Protein AF-A0A8T6QJ95-F1 (afdb_monomer_lite)

Sequence (223 aa):
RLYCGEGESLLAELCAYWESYPSTQADNLLLQWSKRHCPDYFALLVMVIEARSMVDAQGQPLKYVPGESARTRLLWAEILHSGKLSPLGQSFIESLFFKRKAWAWWKSRVGSETEEDSPLLDLYRVAEQVVLEAFPKQEMLARLNTRLEGGDAHPLEAIITRLLLTKVKLEPEDEDVDEPTPENHEEKNDEGEKPQSITSIIKISLTVLVIGYALGKIAMLFS

Radius of gyration: 24.49 Å; chains: 1; bounding box: 82×44×60 Å

Foldseek 3Di:
DCVPPCVQVCLLVLLVCCVVPPDPVSLVSNLVSCLPPPLLLNLLSLQLNQQCVQADPVSHGDPDQGLPDPVSLVSLVVSLVVPPYDPLSNLLSVCSVVPDQLVCLVVRPNDDDDCPDDLSSLLSSLSSCSNNVHQRDVVSLVVLVVCLVVVVDDSSSNSSSVSSVVSNPPPDPPPPPPPPDDDDDDDDDDDDDDDDPVVVVVVVVVVVVVVVVVVVVVVVVVD

Structure (mmCIF, N/CA/C/O backbone):
data_AF-A0A8T6QJ95-F1
#
_entry.id   AF-A0A8T6QJ95-F1
#
loop_
_atom_site.group_PDB
_atom_site.id
_atom_site.type_symbol
_atom_site.label_atom_id
_atom_site.label_alt_id
_atom_site.label_comp_id
_atom_site.label_asym_id
_atom_site.label_entity_id
_atom_site.label_seq_id
_atom_site.pdbx_PDB_ins_code
_atom_site.Cartn_x
_atom_site.Cartn_y
_atom_site.Cartn_z
_atom_site.occupancy
_atom_site.B_iso_or_equiv
_atom_site.auth_seq_id
_atom_site.auth_comp_id
_atom_site.auth_asym_id
_atom_site.auth_atom_id
_atom_site.pdbx_PDB_model_num
ATOM 1 N N . ARG A 1 1 ? 22.232 -7.558 -7.721 1.00 61.19 1 ARG A N 1
ATOM 2 C CA . ARG A 1 1 ? 21.588 -6.949 -8.906 1.00 61.19 1 ARG A CA 1
ATOM 3 C C . ARG A 1 1 ? 20.652 -5.831 -8.471 1.00 61.19 1 ARG A C 1
ATOM 5 O O . ARG A 1 1 ? 21.094 -4.693 -8.508 1.00 61.19 1 ARG A O 1
ATOM 12 N N . LEU A 1 2 ? 19.497 -6.128 -7.856 1.00 59.09 2 LEU A N 1
ATOM 13 C CA . LEU A 1 2 ? 18.577 -5.100 -7.329 1.00 59.09 2 LEU A CA 1
ATOM 14 C C . LEU A 1 2 ? 19.250 -4.068 -6.386 1.00 59.09 2 LEU A C 1
ATOM 16 O O . LEU A 1 2 ? 19.061 -2.867 -6.531 1.00 59.09 2 LEU A O 1
ATOM 20 N N . TYR A 1 3 ? 20.115 -4.524 -5.473 1.00 56.25 3 TYR A N 1
ATOM 21 C CA . TYR A 1 3 ? 20.858 -3.660 -4.537 1.00 56.25 3 TYR A CA 1
ATOM 22 C C . TYR A 1 3 ? 22.079 -2.942 -5.136 1.00 56.25 3 TYR A C 1
ATOM 24 O O . TYR A 1 3 ? 22.698 -2.125 -4.458 1.00 56.25 3 TYR A O 1
ATOM 32 N N . CYS A 1 4 ? 22.455 -3.263 -6.375 1.00 58.84 4 CYS A N 1
ATOM 33 C CA . CYS A 1 4 ? 23.721 -2.851 -6.988 1.00 58.84 4 CYS A CA 1
ATOM 34 C C . CYS A 1 4 ? 23.562 -1.712 -8.011 1.00 58.84 4 CYS A C 1
ATOM 36 O O . CYS A 1 4 ? 24.520 -1.413 -8.712 1.00 58.84 4 CYS A O 1
ATOM 38 N N . GLY A 1 5 ? 22.379 -1.091 -8.112 1.00 57.75 5 GLY A N 1
ATOM 39 C CA . GLY A 1 5 ? 22.105 0.007 -9.054 1.00 57.75 5 GLY A CA 1
ATOM 40 C C . GLY A 1 5 ? 21.300 -0.388 -10.298 1.00 57.75 5 GLY A C 1
ATOM 41 O O . GLY A 1 5 ? 20.806 0.491 -10.986 1.00 57.75 5 GLY A O 1
ATOM 42 N N . GLU A 1 6 ? 21.064 -1.683 -10.533 1.00 64.12 6 GLU A N 1
ATOM 43 C CA . GLU A 1 6 ? 20.148 -2.202 -11.576 1.00 64.12 6 GLU A CA 1
ATOM 44 C C . GLU A 1 6 ? 18.686 -2.268 -11.082 1.00 64.12 6 GLU A C 1
ATOM 46 O O . GLU A 1 6 ? 17.859 -3.003 -11.611 1.00 64.12 6 GLU A O 1
ATOM 51 N N . GLY A 1 7 ? 18.372 -1.578 -9.982 1.00 65.25 7 GLY A N 1
ATOM 52 C CA . GLY A 1 7 ? 17.129 -1.774 -9.240 1.00 65.25 7 GLY A CA 1
ATOM 53 C C . GLY A 1 7 ? 15.871 -1.396 -10.017 1.00 65.25 7 GLY A C 1
ATOM 54 O O . GLY A 1 7 ? 14.853 -2.052 -9.833 1.00 65.25 7 GLY A O 1
ATOM 55 N N . GLU A 1 8 ? 15.928 -0.364 -10.859 1.00 71.06 8 GLU A N 1
ATOM 56 C CA . GLU A 1 8 ? 14.749 0.135 -11.581 1.00 71.06 8 GLU A CA 1
ATOM 57 C C . GLU A 1 8 ? 14.353 -0.764 -12.753 1.00 71.06 8 GLU A C 1
ATOM 59 O O . GLU A 1 8 ? 13.178 -1.092 -12.897 1.00 71.06 8 GLU A O 1
ATOM 64 N N . SER A 1 9 ? 15.321 -1.255 -13.534 1.00 76.88 9 SER A N 1
ATOM 65 C CA . SER A 1 9 ? 15.049 -2.158 -14.662 1.00 76.88 9 SER A CA 1
ATOM 66 C C . SER A 1 9 ? 14.505 -3.519 -14.222 1.00 76.88 9 SER A C 1
ATOM 68 O O . SER A 1 9 ? 13.796 -4.173 -14.979 1.00 76.88 9 SER A O 1
ATOM 70 N N . LEU A 1 10 ? 14.806 -3.937 -12.991 1.00 85.00 10 LEU A N 1
ATOM 71 C CA . LEU A 1 10 ? 14.392 -5.224 -12.429 1.00 85.00 10 LEU A CA 1
ATOM 72 C C . LEU A 1 10 ? 13.108 -5.139 -11.591 1.00 85.00 10 LEU A C 1
ATOM 74 O O . LEU A 1 10 ? 12.658 -6.156 -11.064 1.00 85.00 10 LEU A O 1
ATOM 78 N N . LEU A 1 11 ? 12.506 -3.954 -11.436 1.00 90.81 11 LEU A N 1
ATOM 79 C CA . LEU A 1 11 ? 11.313 -3.794 -10.603 1.00 90.81 11 LEU A CA 1
ATOM 80 C C . LEU A 1 11 ? 10.128 -4.610 -11.133 1.00 90.81 11 LEU A C 1
ATOM 82 O O . LEU A 1 11 ? 9.440 -5.262 -10.349 1.00 90.81 11 LEU A O 1
ATOM 86 N N . ALA A 1 12 ? 9.895 -4.587 -12.447 1.00 90.12 12 ALA A N 1
ATOM 87 C CA . ALA A 1 12 ? 8.813 -5.347 -13.068 1.00 90.12 12 ALA A CA 1
ATOM 88 C C . ALA A 1 12 ? 8.996 -6.860 -12.855 1.00 90.12 12 ALA A C 1
ATOM 90 O O . ALA A 1 12 ? 8.049 -7.549 -12.480 1.00 90.12 12 ALA A O 1
ATOM 91 N N . GLU A 1 13 ? 10.227 -7.360 -12.999 1.00 90.44 13 GLU A N 1
ATOM 92 C CA . GLU A 1 13 ? 10.572 -8.759 -12.721 1.00 90.44 13 GLU A CA 1
ATOM 93 C C . GLU A 1 13 ? 10.374 -9.113 -11.244 1.00 90.44 13 GLU A C 1
ATOM 95 O O . GLU A 1 13 ? 9.840 -10.174 -10.931 1.00 90.44 13 GLU A O 1
ATOM 100 N N . LEU A 1 14 ? 10.754 -8.218 -10.324 1.00 90.50 14 LEU A N 1
ATOM 101 C CA . LEU A 1 14 ? 10.526 -8.408 -8.893 1.00 90.50 14 LEU A CA 1
ATOM 102 C C . LEU A 1 14 ? 9.030 -8.458 -8.562 1.00 90.50 14 LEU A C 1
ATOM 104 O O . LEU A 1 14 ? 8.627 -9.298 -7.761 1.00 90.50 14 LEU A O 1
ATOM 108 N N . CYS A 1 15 ? 8.213 -7.595 -9.170 1.00 92.50 15 CYS A N 1
ATOM 109 C CA . CYS A 1 15 ? 6.760 -7.607 -8.987 1.00 92.50 15 CYS A CA 1
ATOM 110 C C . CYS A 1 15 ? 6.155 -8.915 -9.514 1.00 92.50 15 CYS A C 1
ATOM 112 O O . CYS A 1 15 ? 5.430 -9.584 -8.782 1.00 92.50 15 CYS A O 1
ATOM 114 N N . ALA A 1 16 ? 6.529 -9.337 -10.725 1.00 91.56 16 ALA A N 1
ATOM 115 C CA . ALA A 1 16 ? 6.068 -10.597 -11.309 1.00 91.56 16 ALA A CA 1
ATOM 116 C C . ALA A 1 16 ? 6.501 -11.820 -10.477 1.00 91.56 16 ALA A C 1
ATOM 118 O O . ALA A 1 16 ? 5.712 -12.741 -10.248 1.00 91.56 16 ALA A O 1
ATOM 119 N N . TYR A 1 17 ? 7.740 -11.819 -9.972 1.00 91.69 17 TYR A N 1
ATOM 120 C CA . TYR A 1 17 ? 8.238 -12.844 -9.056 1.00 91.69 17 TYR A CA 1
ATOM 121 C C . TYR A 1 17 ? 7.455 -12.849 -7.742 1.00 91.69 17 TYR A C 1
ATOM 123 O O . TYR A 1 17 ? 7.065 -13.911 -7.269 1.00 91.69 17 TYR A O 1
ATOM 131 N N . TRP A 1 18 ? 7.194 -11.676 -7.164 1.00 91.62 18 TRP A N 1
ATOM 132 C CA . TRP A 1 18 ? 6.430 -11.536 -5.926 1.00 91.62 18 TRP A CA 1
ATOM 133 C C . TRP A 1 18 ? 4.989 -12.039 -6.070 1.00 91.62 18 TRP A C 1
ATOM 135 O O . TRP A 1 18 ? 4.477 -12.645 -5.127 1.00 91.62 18 TRP A O 1
ATOM 145 N N . GLU A 1 19 ? 4.351 -11.819 -7.224 1.00 87.94 19 GLU A N 1
ATOM 146 C CA . GLU A 1 19 ? 3.008 -12.329 -7.537 1.00 87.94 19 GLU A CA 1
ATOM 147 C C . GLU A 1 19 ? 3.000 -13.850 -7.731 1.00 87.94 19 GLU A C 1
ATOM 149 O O . GLU A 1 19 ? 2.103 -14.527 -7.235 1.00 87.94 19 GLU A O 1
ATOM 154 N N . SER A 1 20 ? 4.017 -14.393 -8.404 1.00 90.38 20 SER A N 1
ATOM 155 C CA . SER A 1 20 ? 4.100 -15.827 -8.716 1.00 90.38 20 SER A CA 1
ATOM 156 C C . SER A 1 20 ? 4.575 -16.676 -7.530 1.00 90.38 20 SER A C 1
ATOM 158 O O . SER A 1 20 ? 4.172 -17.828 -7.381 1.00 90.38 20 SER A O 1
ATOM 160 N N . TYR A 1 21 ? 5.444 -16.114 -6.686 1.00 89.44 21 TYR A N 1
ATOM 161 C CA . TYR A 1 21 ? 6.138 -16.808 -5.599 1.00 89.44 21 TYR A CA 1
ATOM 162 C C . TYR A 1 21 ? 6.074 -15.988 -4.296 1.00 89.44 21 TYR A C 1
ATOM 164 O O . TYR A 1 21 ? 7.092 -15.449 -3.831 1.00 89.44 21 TYR A O 1
ATOM 172 N N . PRO A 1 22 ? 4.879 -15.875 -3.684 1.00 84.50 22 PRO A N 1
ATOM 173 C CA . PRO A 1 22 ? 4.686 -15.128 -2.447 1.00 84.50 22 PRO A CA 1
ATOM 174 C C . PRO A 1 22 ? 5.570 -15.688 -1.325 1.00 84.50 22 PRO A C 1
ATOM 176 O O . PRO A 1 22 ? 5.522 -16.872 -0.999 1.00 84.50 22 PRO A O 1
ATOM 179 N N . SER A 1 23 ? 6.398 -14.834 -0.723 1.00 89.56 23 SER A N 1
ATOM 180 C CA . SER A 1 23 ? 7.270 -15.209 0.393 1.00 89.56 23 SER A CA 1
ATOM 181 C C . SER A 1 23 ? 7.696 -13.986 1.200 1.00 89.56 23 SER A C 1
ATOM 183 O O . SER A 1 23 ? 7.835 -12.891 0.654 1.00 89.56 23 SER A O 1
ATOM 185 N N . THR A 1 24 ? 8.028 -14.192 2.479 1.00 89.75 24 THR A N 1
ATOM 186 C CA . THR A 1 24 ? 8.593 -13.143 3.346 1.00 89.75 24 THR A CA 1
ATOM 187 C C . THR A 1 24 ? 9.860 -12.522 2.750 1.00 89.75 24 THR A C 1
ATOM 189 O O . THR A 1 24 ? 10.138 -11.340 2.947 1.00 89.75 24 THR A O 1
ATOM 192 N N . GLN A 1 25 ? 10.645 -13.305 2.002 1.00 90.50 25 GLN A N 1
ATOM 193 C CA . GLN A 1 25 ? 11.821 -12.795 1.302 1.00 90.50 25 GLN A CA 1
ATOM 194 C C . GLN A 1 25 ? 11.423 -11.832 0.179 1.00 90.50 25 GLN A C 1
ATOM 196 O O . GLN A 1 25 ? 11.968 -10.731 0.119 1.00 90.50 25 GLN A O 1
ATOM 201 N N . ALA A 1 26 ? 10.469 -12.214 -0.676 1.00 91.62 26 ALA A N 1
ATOM 202 C CA . ALA A 1 26 ? 9.967 -11.348 -1.739 1.00 91.62 26 ALA A CA 1
ATOM 203 C C . ALA A 1 26 ? 9.343 -10.062 -1.168 1.00 91.62 26 ALA A C 1
ATOM 205 O O . ALA A 1 26 ? 9.612 -8.975 -1.677 1.00 91.62 26 ALA A O 1
ATOM 206 N N . ASP A 1 27 ? 8.583 -10.170 -0.073 1.00 92.94 27 ASP A N 1
ATOM 207 C CA . ASP A 1 27 ? 8.009 -9.024 0.644 1.00 92.94 27 ASP A CA 1
ATOM 208 C C . ASP A 1 27 ? 9.091 -8.041 1.095 1.00 92.94 27 ASP A C 1
ATOM 210 O O . ASP A 1 27 ? 9.005 -6.840 0.842 1.00 92.94 27 ASP A O 1
ATOM 214 N N . ASN A 1 28 ? 10.139 -8.551 1.745 1.00 92.31 28 ASN A N 1
ATOM 215 C CA . ASN A 1 28 ? 11.228 -7.721 2.249 1.00 92.31 28 ASN A CA 1
ATOM 216 C C . ASN A 1 28 ? 12.010 -7.049 1.117 1.00 92.31 28 ASN A C 1
ATOM 218 O O . ASN A 1 28 ? 12.392 -5.890 1.263 1.00 92.31 28 ASN A O 1
ATOM 222 N N . LEU A 1 29 ? 12.232 -7.741 -0.007 1.00 91.69 29 LEU A N 1
ATOM 223 C CA . LEU A 1 29 ? 12.876 -7.153 -1.185 1.00 91.69 29 LEU A CA 1
ATOM 224 C C . LEU A 1 29 ? 12.056 -5.978 -1.729 1.00 91.69 29 LEU A C 1
ATOM 226 O O . LEU A 1 29 ? 12.604 -4.898 -1.947 1.00 91.69 29 LEU A O 1
ATOM 230 N N . LEU A 1 30 ? 10.746 -6.173 -1.893 1.00 92.81 30 LEU A N 1
ATOM 231 C CA . LEU A 1 30 ? 9.838 -5.162 -2.429 1.00 92.81 30 LEU A CA 1
ATOM 232 C C . LEU A 1 30 ? 9.728 -3.944 -1.500 1.00 92.81 30 LEU A C 1
ATOM 234 O O . LEU A 1 30 ? 9.852 -2.803 -1.949 1.00 92.81 30 LEU A O 1
ATOM 238 N N . LEU A 1 31 ? 9.582 -4.180 -0.192 1.00 94.06 31 LEU A N 1
ATOM 239 C CA . LEU A 1 31 ? 9.534 -3.126 0.824 1.00 94.06 31 LEU A CA 1
ATOM 240 C C . LEU A 1 31 ? 10.848 -2.342 0.895 1.00 94.06 31 LEU A C 1
ATOM 242 O O . LEU A 1 31 ? 10.828 -1.112 0.916 1.00 94.06 31 LEU A O 1
ATOM 246 N N . GLN A 1 32 ? 11.998 -3.021 0.911 1.00 91.94 32 GLN A N 1
ATOM 247 C CA . GLN A 1 32 ? 13.298 -2.346 0.953 1.00 91.94 32 GLN A CA 1
ATOM 248 C C . GLN A 1 32 ? 13.559 -1.527 -0.310 1.00 91.94 32 GLN A C 1
ATOM 250 O O . GLN A 1 32 ? 14.084 -0.415 -0.217 1.00 91.94 32 GLN A O 1
ATOM 255 N N . TRP A 1 33 ? 13.175 -2.055 -1.474 1.00 92.44 33 TRP A N 1
ATOM 256 C CA . TRP A 1 33 ? 13.275 -1.335 -2.734 1.00 92.44 33 TRP A CA 1
ATOM 257 C C . TRP A 1 33 ? 12.388 -0.086 -2.726 1.00 92.44 33 TRP A C 1
ATOM 259 O O . TRP A 1 33 ? 12.889 1.023 -2.912 1.00 92.44 33 TRP A O 1
ATOM 269 N N . SER A 1 34 ? 11.098 -0.233 -2.404 1.00 93.44 34 SER A N 1
ATOM 270 C CA . SER A 1 34 ? 10.157 0.892 -2.359 1.00 93.44 34 SER A CA 1
ATOM 271 C C . SER A 1 34 ? 10.606 1.959 -1.364 1.00 93.44 34 SER A C 1
ATOM 273 O O . SER A 1 34 ? 10.685 3.128 -1.728 1.00 93.44 34 SER A O 1
ATOM 275 N N . LYS A 1 35 ? 11.029 1.575 -0.153 1.00 92.62 35 LYS A N 1
ATOM 276 C CA . LYS A 1 35 ? 11.540 2.512 0.862 1.00 92.62 35 LYS A CA 1
ATOM 277 C C . LYS A 1 35 ? 12.703 3.375 0.361 1.00 92.62 35 LYS A C 1
ATOM 279 O O . LYS A 1 35 ? 12.915 4.484 0.858 1.00 92.62 35 LYS A O 1
ATOM 284 N N . ARG A 1 36 ? 13.510 2.848 -0.564 1.00 89.69 36 ARG A N 1
ATOM 285 C CA . ARG A 1 36 ? 14.685 3.533 -1.109 1.00 89.69 36 ARG A CA 1
ATOM 286 C C . ARG A 1 36 ? 14.359 4.395 -2.324 1.00 89.69 36 ARG A C 1
ATOM 288 O O . ARG A 1 36 ? 14.915 5.485 -2.411 1.00 89.69 36 ARG A O 1
ATOM 295 N N . HIS A 1 37 ? 13.517 3.904 -3.228 1.00 89.38 37 HIS A N 1
ATOM 296 C CA . HIS A 1 37 ? 13.316 4.496 -4.553 1.00 89.38 37 HIS A CA 1
ATOM 297 C C . HIS A 1 37 ? 11.983 5.235 -4.692 1.00 89.38 37 HIS A C 1
ATOM 299 O O . HIS A 1 37 ? 11.941 6.318 -5.265 1.00 89.38 37 HIS A O 1
ATOM 305 N N . CYS A 1 38 ? 10.904 4.686 -4.133 1.00 90.69 38 CYS A N 1
ATOM 306 C CA . CYS A 1 38 ? 9.559 5.250 -4.237 1.00 90.69 38 CYS A CA 1
ATOM 307 C C . CYS A 1 38 ? 8.826 5.096 -2.890 1.00 90.69 38 CYS A C 1
ATOM 309 O O . CYS A 1 38 ? 7.989 4.194 -2.741 1.00 90.69 38 CYS A O 1
ATOM 311 N N . PRO A 1 39 ? 9.173 5.925 -1.884 1.00 92.81 39 PRO A N 1
ATOM 312 C CA . PRO A 1 39 ? 8.665 5.792 -0.518 1.00 92.81 39 PRO A CA 1
ATOM 313 C C . PRO A 1 39 ? 7.143 5.940 -0.438 1.00 92.81 39 PRO A C 1
ATOM 315 O O . PRO A 1 39 ? 6.526 5.336 0.434 1.00 92.81 39 PRO A O 1
ATOM 318 N N . ASP A 1 40 ? 6.525 6.652 -1.379 1.00 91.94 40 ASP A N 1
ATOM 319 C CA . ASP A 1 40 ? 5.074 6.816 -1.439 1.00 91.94 40 ASP A CA 1
ATOM 320 C C . ASP A 1 40 ? 4.303 5.539 -1.787 1.00 91.94 40 ASP A C 1
ATOM 322 O O . ASP A 1 40 ? 3.115 5.465 -1.508 1.00 91.94 40 ASP A O 1
ATOM 326 N N . TYR A 1 41 ? 4.939 4.498 -2.324 1.00 94.38 41 TYR A N 1
ATOM 327 C CA . TYR A 1 41 ? 4.279 3.192 -2.439 1.00 94.38 41 TYR A CA 1
ATOM 328 C C . TYR A 1 41 ? 4.453 2.341 -1.182 1.00 94.38 41 TYR A C 1
ATOM 330 O O . TYR A 1 41 ? 3.729 1.367 -1.002 1.00 94.38 41 TYR A O 1
ATOM 338 N N . PHE A 1 42 ? 5.384 2.687 -0.290 1.00 94.69 42 PHE A N 1
ATOM 339 C CA . PHE A 1 42 ? 5.771 1.819 0.820 1.00 94.69 42 PHE A CA 1
ATOM 340 C C . PHE A 1 42 ? 4.594 1.538 1.753 1.00 94.69 42 PHE A C 1
ATOM 342 O O . PHE A 1 42 ? 4.334 0.385 2.089 1.00 94.69 42 PHE A O 1
ATOM 349 N N . ALA A 1 43 ? 3.853 2.578 2.141 1.00 91.69 43 ALA A N 1
ATOM 350 C CA . ALA A 1 43 ? 2.712 2.438 3.042 1.00 91.69 43 ALA A CA 1
ATOM 351 C C . ALA A 1 43 ? 1.632 1.514 2.454 1.00 91.69 43 ALA A C 1
ATOM 353 O O . ALA A 1 43 ? 1.141 0.615 3.140 1.00 91.69 43 ALA A O 1
ATOM 354 N N . LEU A 1 44 ? 1.334 1.692 1.165 1.00 93.06 44 LEU A N 1
ATOM 355 C CA . LEU A 1 44 ? 0.382 0.878 0.414 1.00 93.06 44 LEU A CA 1
ATOM 356 C C . LEU A 1 44 ? 0.875 -0.568 0.254 1.00 93.06 44 LEU A C 1
ATOM 358 O O . LEU A 1 44 ? 0.102 -1.507 0.407 1.00 93.06 44 LEU A O 1
ATOM 362 N N . LEU A 1 45 ? 2.170 -0.783 0.022 1.00 94.06 45 LEU A N 1
ATOM 363 C CA . LEU A 1 45 ? 2.742 -2.127 -0.082 1.00 94.06 45 LEU A CA 1
ATOM 364 C C . LEU A 1 45 ? 2.672 -2.902 1.230 1.00 94.06 45 LEU A C 1
ATOM 366 O O . LEU A 1 45 ? 2.380 -4.094 1.210 1.00 94.06 45 LEU A O 1
ATOM 370 N N . VAL A 1 46 ? 2.911 -2.248 2.371 1.00 92.81 46 VAL A N 1
ATOM 371 C CA . VAL A 1 46 ? 2.762 -2.890 3.687 1.00 92.81 46 VAL A CA 1
ATOM 372 C C . VAL A 1 46 ? 1.336 -3.422 3.859 1.00 92.81 46 VAL A C 1
ATOM 374 O O . VAL A 1 46 ? 1.161 -4.577 4.248 1.00 92.81 46 VAL A O 1
ATOM 377 N N . MET A 1 47 ? 0.339 -2.608 3.502 1.00 88.88 47 MET A N 1
ATOM 378 C CA . MET A 1 47 ? -1.078 -2.977 3.523 1.00 88.88 47 MET A CA 1
ATOM 379 C C . MET A 1 47 ? -1.357 -4.191 2.624 1.00 88.88 47 MET A C 1
ATOM 381 O O . MET A 1 47 ? -1.967 -5.163 3.061 1.00 88.88 47 MET A O 1
ATOM 385 N N . VAL A 1 48 ? -0.870 -4.164 1.381 1.00 88.38 48 VAL A N 1
ATOM 386 C CA . VAL A 1 48 ? -1.069 -5.232 0.386 1.00 88.38 48 VAL A CA 1
ATOM 387 C C . VAL A 1 48 ? -0.416 -6.549 0.824 1.00 88.38 48 VAL A C 1
ATOM 389 O O . VAL A 1 48 ? -1.017 -7.616 0.701 1.00 88.38 48 VAL A O 1
ATOM 392 N N . ILE A 1 49 ? 0.794 -6.487 1.382 1.00 90.31 49 ILE A N 1
ATOM 393 C CA . ILE A 1 49 ? 1.523 -7.656 1.893 1.00 90.31 49 ILE A CA 1
ATOM 394 C C . ILE A 1 49 ? 0.790 -8.286 3.081 1.00 90.31 49 ILE A C 1
ATOM 396 O O . ILE A 1 49 ? 0.659 -9.511 3.156 1.00 90.31 49 ILE A O 1
ATOM 400 N N . GLU A 1 50 ? 0.300 -7.464 4.008 1.00 87.69 50 GLU A N 1
ATOM 401 C CA . GLU A 1 50 ? -0.504 -7.944 5.129 1.00 87.69 50 GLU A CA 1
ATOM 402 C C . GLU A 1 50 ? -1.805 -8.585 4.635 1.00 87.69 50 GLU A C 1
ATOM 404 O O . GLU A 1 50 ? -2.102 -9.713 5.019 1.00 87.69 50 GLU A O 1
ATOM 409 N N . ALA A 1 51 ? -2.530 -7.925 3.726 1.00 82.12 51 ALA A N 1
ATOM 410 C CA . ALA A 1 51 ? -3.778 -8.433 3.158 1.00 82.12 51 ALA A CA 1
ATOM 411 C C . ALA A 1 51 ? -3.617 -9.824 2.535 1.00 82.12 51 ALA A C 1
ATOM 413 O O . ALA A 1 51 ? -4.467 -10.693 2.719 1.00 82.12 51 ALA A O 1
ATOM 414 N N . ARG A 1 52 ? -2.517 -10.030 1.800 1.00 83.00 52 ARG A N 1
ATOM 415 C CA . ARG A 1 52 ? -2.200 -11.300 1.140 1.00 83.00 52 ARG A CA 1
ATOM 416 C C . ARG A 1 52 ? -1.854 -12.411 2.126 1.00 83.00 52 ARG A C 1
ATOM 418 O O . ARG A 1 52 ? -2.137 -13.571 1.860 1.00 83.00 52 ARG A O 1
ATOM 425 N N . SER A 1 53 ? -1.236 -12.065 3.252 1.00 80.00 53 SER A N 1
ATOM 426 C CA . SER A 1 53 ? -0.855 -13.042 4.281 1.00 80.00 53 SER A CA 1
ATOM 427 C C . SER A 1 53 ? -2.064 -13.580 5.057 1.00 80.00 53 SER A C 1
ATOM 429 O O . SER A 1 53 ? -1.946 -14.574 5.768 1.00 80.00 53 SER A O 1
ATOM 431 N N . MET A 1 54 ? -3.221 -12.927 4.930 1.00 78.31 54 MET A N 1
ATOM 432 C CA . MET A 1 54 ? -4.441 -13.233 5.668 1.00 78.31 54 MET A CA 1
ATOM 433 C C . MET A 1 54 ? -5.398 -14.042 4.792 1.00 78.31 54 MET A C 1
ATOM 435 O O . MET A 1 54 ? -6.379 -13.515 4.266 1.00 78.31 54 MET A O 1
ATOM 439 N N . VAL A 1 55 ? -5.091 -15.329 4.639 1.00 76.25 55 VAL A N 1
ATOM 440 C CA . VAL A 1 55 ? -5.928 -16.317 3.947 1.00 76.25 55 VAL A CA 1
ATOM 441 C C . VAL A 1 55 ? -6.462 -17.366 4.923 1.00 76.25 55 VAL A C 1
ATOM 443 O O . VAL A 1 55 ? -5.862 -17.605 5.973 1.00 76.25 55 VAL A O 1
ATOM 446 N N . ASP A 1 56 ? -7.602 -17.970 4.602 1.00 79.62 56 ASP A N 1
ATOM 447 C CA . ASP A 1 56 ? -8.150 -19.099 5.351 1.00 79.62 56 ASP A CA 1
ATOM 448 C C . ASP A 1 56 ? -7.384 -20.407 5.070 1.00 79.62 56 ASP A C 1
ATOM 450 O O . ASP A 1 56 ? -6.397 -20.449 4.328 1.00 79.62 56 ASP A O 1
ATOM 454 N N . ALA A 1 57 ? -7.839 -21.505 5.678 1.00 81.44 57 ALA A N 1
ATOM 455 C CA . ALA A 1 57 ? -7.231 -22.823 5.501 1.00 81.44 57 ALA A CA 1
ATOM 456 C C . ALA A 1 57 ? -7.334 -23.354 4.055 1.00 81.44 57 ALA A C 1
ATOM 458 O O . ALA A 1 57 ? -6.611 -24.279 3.689 1.00 81.44 57 ALA A O 1
ATOM 459 N N . GLN A 1 58 ? -8.220 -22.780 3.242 1.00 81.62 58 GLN A N 1
ATOM 460 C CA . GLN A 1 58 ? -8.449 -23.089 1.835 1.00 81.62 58 GLN A CA 1
ATOM 461 C C . GLN A 1 58 ? -7.697 -22.117 0.907 1.00 81.62 58 GLN A C 1
ATOM 463 O O . GLN A 1 58 ? -7.825 -22.207 -0.316 1.00 81.62 58 GLN A O 1
ATOM 468 N N . GLY A 1 59 ? -6.899 -21.201 1.468 1.00 76.12 59 GLY A N 1
ATOM 469 C CA . GLY A 1 59 ? -6.151 -20.193 0.725 1.00 76.12 59 GLY A CA 1
ATOM 470 C C . GLY A 1 59 ? -7.008 -19.032 0.215 1.00 76.12 59 GLY A C 1
ATOM 471 O O . GLY A 1 59 ? -6.513 -18.235 -0.581 1.00 76.12 59 GLY A O 1
ATOM 472 N N . GLN A 1 60 ? -8.267 -18.913 0.648 1.00 76.44 60 GLN A N 1
ATOM 473 C CA . GLN A 1 60 ? -9.132 -17.802 0.263 1.00 76.44 60 GLN A CA 1
ATOM 474 C C . GLN A 1 60 ? -8.825 -16.559 1.100 1.00 76.44 60 GLN A C 1
ATOM 476 O O . GLN A 1 60 ? -8.590 -16.675 2.305 1.00 76.44 60 GLN A O 1
ATOM 481 N N . PRO A 1 61 ? -8.831 -15.352 0.508 1.00 73.50 61 PRO A N 1
ATOM 482 C CA . PRO A 1 61 ? -8.603 -14.120 1.252 1.00 73.50 61 PRO A CA 1
ATOM 483 C C . PRO A 1 61 ? -9.625 -13.942 2.381 1.00 73.50 61 PRO A C 1
ATOM 485 O O . PRO A 1 61 ? -10.829 -13.918 2.142 1.00 73.50 61 PRO A O 1
ATOM 488 N N . LEU A 1 62 ? -9.150 -13.731 3.609 1.00 71.94 62 LEU A N 1
ATOM 489 C CA . LEU A 1 62 ? -10.020 -13.398 4.735 1.00 71.94 62 LEU A CA 1
ATOM 490 C C . LEU A 1 62 ? -10.633 -12.003 4.548 1.00 71.94 62 LEU A C 1
ATOM 492 O O . LEU A 1 62 ? -10.001 -11.100 3.975 1.00 71.94 62 LEU A O 1
ATOM 496 N N . LYS A 1 63 ? -11.827 -11.796 5.127 1.00 68.12 63 LYS A N 1
ATOM 497 C CA . LYS A 1 63 ? -12.448 -10.475 5.350 1.00 68.12 63 LYS A CA 1
ATOM 498 C C . LYS A 1 63 ? -11.711 -9.722 6.467 1.00 68.12 63 LYS A C 1
ATOM 500 O O . LYS A 1 63 ? -12.268 -9.383 7.503 1.00 68.12 63 LYS A O 1
ATOM 505 N N . TYR A 1 64 ? -10.407 -9.566 6.291 1.00 64.75 64 TYR A N 1
ATOM 506 C CA . TYR A 1 64 ? -9.537 -8.817 7.177 1.00 64.75 64 TYR A CA 1
ATOM 507 C C . TYR A 1 64 ? -9.129 -7.517 6.499 1.00 64.75 64 TYR A C 1
ATOM 509 O O . TYR A 1 64 ? -8.777 -7.494 5.31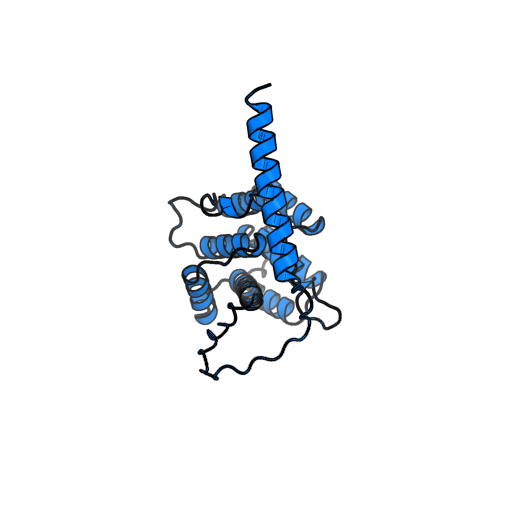4 1.00 64.75 64 TYR A O 1
ATOM 517 N N . VAL A 1 65 ? -9.151 -6.465 7.302 1.00 63.19 65 VAL A N 1
ATOM 518 C CA . VAL A 1 65 ? -8.802 -5.106 6.935 1.00 63.19 65 VAL A CA 1
ATOM 519 C C . VAL A 1 65 ? -7.342 -4.863 7.324 1.00 63.19 65 VAL A C 1
ATOM 521 O O . VAL A 1 65 ? -7.014 -4.872 8.514 1.00 63.19 65 VAL A O 1
ATOM 524 N N . PRO A 1 66 ? -6.430 -4.677 6.359 1.00 70.06 66 PRO A N 1
ATOM 525 C CA . PRO A 1 66 ? -5.021 -4.478 6.668 1.00 70.06 66 PRO A CA 1
ATOM 526 C C . PRO A 1 66 ? -4.798 -3.148 7.399 1.00 70.06 66 PRO A C 1
ATOM 528 O O . PRO A 1 66 ? -5.476 -2.164 7.129 1.00 70.06 66 PRO A O 1
ATOM 531 N N . GLY A 1 67 ? -3.834 -3.101 8.318 1.00 75.81 67 GLY A N 1
ATOM 532 C CA . GLY A 1 67 ? -3.537 -1.921 9.139 1.00 75.81 67 GLY A CA 1
ATOM 533 C C . GLY A 1 67 ? -3.637 -2.145 10.646 1.00 75.81 67 GLY A C 1
ATOM 534 O O . GLY A 1 67 ? -3.129 -1.337 11.433 1.00 75.81 67 GLY A O 1
ATOM 535 N N . GLU A 1 68 ? -4.254 -3.245 11.084 1.00 77.12 68 GLU A N 1
ATOM 536 C CA . GLU A 1 68 ? -4.409 -3.521 12.513 1.00 77.12 68 GLU A CA 1
ATOM 537 C C . GLU A 1 68 ? -3.235 -4.288 13.132 1.00 77.12 68 GLU A C 1
ATOM 539 O O . GLU A 1 68 ? -3.007 -4.156 14.341 1.00 77.12 68 GLU A O 1
ATOM 544 N N . SER A 1 69 ? -2.434 -5.019 12.345 1.00 82.88 69 SER A N 1
ATOM 545 C CA . SER A 1 69 ? -1.314 -5.777 12.907 1.00 82.88 69 SER A CA 1
ATOM 546 C C . SER A 1 69 ? -0.208 -4.872 13.454 1.00 82.88 69 SER A C 1
ATOM 548 O O . SER A 1 69 ? 0.132 -3.819 12.905 1.00 82.88 69 SER A O 1
ATOM 550 N N . ALA A 1 70 ? 0.431 -5.334 14.535 1.00 86.25 70 ALA A N 1
ATOM 551 C CA . ALA A 1 70 ? 1.582 -4.654 15.127 1.00 86.25 70 ALA A CA 1
ATOM 552 C C . ALA A 1 70 ? 2.729 -4.472 14.117 1.00 86.25 70 ALA A C 1
ATOM 554 O O . ALA A 1 70 ? 3.398 -3.441 14.129 1.00 86.25 70 ALA A O 1
ATOM 555 N N . ARG A 1 71 ? 2.922 -5.444 13.212 1.00 88.38 71 ARG A N 1
ATOM 556 C CA . ARG A 1 71 ? 3.921 -5.364 12.139 1.00 88.38 71 ARG A CA 1
ATOM 557 C C . ARG A 1 71 ? 3.624 -4.205 11.192 1.00 88.38 71 ARG A C 1
ATOM 559 O O . ARG A 1 71 ? 4.520 -3.407 10.932 1.00 88.38 71 ARG A O 1
ATOM 566 N N . THR A 1 72 ? 2.391 -4.094 10.707 1.00 89.19 72 THR A N 1
ATOM 567 C CA . THR A 1 72 ? 2.003 -3.013 9.795 1.00 89.19 72 THR A CA 1
ATOM 568 C C . THR A 1 72 ? 2.139 -1.651 10.455 1.00 89.19 72 THR A C 1
ATOM 570 O O . THR A 1 72 ? 2.783 -0.765 9.899 1.00 89.19 72 THR A O 1
ATOM 573 N N . ARG A 1 73 ? 1.646 -1.510 11.691 1.00 88.62 73 ARG A N 1
ATOM 574 C CA . ARG A 1 73 ? 1.789 -0.269 12.464 1.00 88.62 73 ARG A CA 1
ATOM 575 C C . ARG A 1 73 ? 3.249 0.123 12.681 1.00 88.62 73 ARG A C 1
ATOM 577 O O . ARG A 1 73 ? 3.586 1.294 12.548 1.00 88.62 73 ARG A O 1
ATOM 584 N N . LEU A 1 74 ? 4.126 -0.836 12.975 1.00 92.06 74 LEU A N 1
ATOM 585 C CA . LEU A 1 74 ? 5.553 -0.566 13.138 1.00 92.06 74 LEU A CA 1
ATOM 586 C C . LEU A 1 74 ? 6.193 -0.081 11.829 1.00 92.06 74 LEU A C 1
ATOM 588 O O . LEU A 1 74 ? 6.909 0.917 11.838 1.00 92.06 74 LEU A O 1
ATOM 592 N N . LEU A 1 75 ? 5.910 -0.751 10.707 1.00 93.50 75 LEU A N 1
ATOM 593 C CA . LEU A 1 75 ? 6.450 -0.380 9.394 1.00 93.50 75 LEU A CA 1
ATOM 594 C C . LEU A 1 75 ? 5.940 0.993 8.936 1.00 93.50 75 LEU A C 1
ATOM 596 O O . LEU A 1 75 ? 6.714 1.791 8.407 1.00 93.50 75 LEU A O 1
ATOM 600 N N . TRP A 1 76 ? 4.666 1.306 9.179 1.00 92.56 76 TRP A N 1
ATOM 601 C CA . TRP A 1 76 ? 4.108 2.632 8.912 1.00 92.56 76 TRP A CA 1
ATOM 602 C C . TRP A 1 76 ? 4.730 3.722 9.782 1.00 92.56 76 TRP A C 1
ATOM 604 O O . TRP A 1 76 ? 5.103 4.772 9.262 1.00 92.56 76 TRP A O 1
ATOM 614 N N . ALA A 1 77 ? 4.915 3.473 11.079 1.00 91.62 77 ALA A N 1
ATOM 615 C CA . ALA A 1 77 ? 5.607 4.414 11.954 1.00 91.62 77 ALA A CA 1
ATOM 616 C C . ALA A 1 77 ? 7.061 4.646 11.506 1.00 91.62 77 ALA A C 1
ATOM 618 O O . ALA A 1 77 ? 7.546 5.776 11.523 1.00 91.62 77 ALA A O 1
ATOM 619 N N . GLU A 1 78 ? 7.759 3.598 11.063 1.00 93.31 78 GLU A N 1
ATOM 620 C CA . GLU A 1 78 ? 9.133 3.698 10.568 1.00 93.31 78 GLU A CA 1
ATOM 621 C C . GLU A 1 78 ? 9.239 4.596 9.327 1.00 93.31 78 GLU A C 1
ATOM 623 O O . GLU A 1 78 ? 10.113 5.465 9.265 1.00 93.31 78 GLU A O 1
ATOM 628 N N . ILE A 1 79 ? 8.357 4.411 8.338 1.00 94.19 79 ILE A N 1
ATOM 629 C CA . ILE A 1 79 ? 8.385 5.242 7.131 1.00 94.19 79 ILE A CA 1
ATOM 630 C C . ILE A 1 79 ? 7.927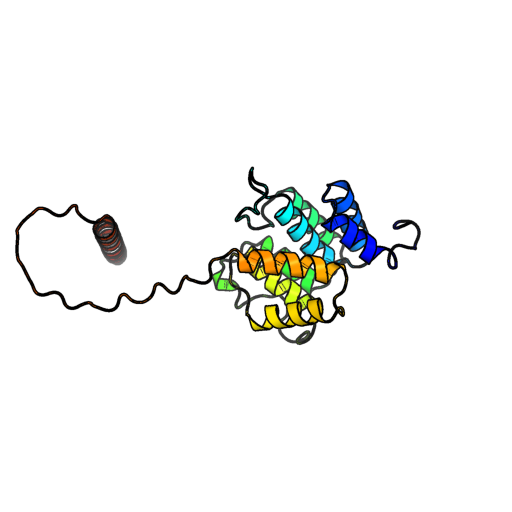 6.678 7.423 1.00 94.19 79 ILE A C 1
ATOM 632 O O . ILE A 1 79 ? 8.529 7.613 6.893 1.00 94.19 79 ILE A O 1
ATOM 636 N N . LEU A 1 80 ? 6.954 6.871 8.319 1.00 91.50 80 LEU A N 1
ATOM 637 C CA . LEU A 1 80 ? 6.493 8.192 8.749 1.00 91.50 80 LEU A CA 1
ATOM 638 C C . LEU A 1 80 ? 7.636 8.992 9.389 1.00 91.50 80 LEU A C 1
ATOM 640 O O . LEU A 1 80 ? 7.906 10.122 8.991 1.00 91.50 80 LEU A O 1
ATOM 644 N N . HIS A 1 81 ? 8.390 8.372 10.301 1.00 91.56 81 HIS A N 1
ATOM 645 C CA . HIS A 1 81 ? 9.544 9.005 10.946 1.00 91.56 81 HIS A CA 1
ATOM 646 C C . HIS A 1 81 ? 10.763 9.171 10.029 1.00 91.56 81 HIS A C 1
ATOM 648 O O . HIS A 1 81 ? 11.682 9.915 10.366 1.00 91.56 81 HIS A O 1
ATOM 654 N N . SER A 1 82 ? 10.801 8.506 8.869 1.00 92.38 82 SER A N 1
ATOM 655 C CA . SER A 1 82 ? 11.922 8.639 7.931 1.00 92.38 82 SER A CA 1
ATOM 656 C C . SER A 1 82 ? 11.989 10.007 7.241 1.00 92.38 82 SER A C 1
ATOM 658 O O . SER A 1 82 ? 13.026 10.338 6.667 1.00 92.38 82 SER A O 1
ATOM 660 N N . GLY A 1 83 ? 10.889 10.773 7.250 1.00 90.12 83 GLY A N 1
ATOM 661 C CA . GLY A 1 83 ? 10.775 12.066 6.569 1.00 90.12 83 GLY A CA 1
ATOM 662 C C . GLY A 1 83 ? 10.751 11.982 5.037 1.00 90.12 83 GLY A C 1
ATOM 663 O O . GLY A 1 83 ? 10.875 13.005 4.374 1.00 90.12 83 GLY A O 1
ATOM 664 N N . LYS A 1 84 ? 10.624 10.776 4.465 1.00 91.75 84 LYS A N 1
ATOM 665 C CA . LYS A 1 84 ? 10.676 10.540 3.010 1.00 91.75 84 LYS A CA 1
ATOM 666 C C . LYS A 1 84 ? 9.315 10.482 2.322 1.00 91.75 84 LYS A C 1
ATOM 668 O O . LYS A 1 84 ? 9.277 10.461 1.098 1.00 91.75 84 LYS A O 1
ATOM 673 N N . LEU A 1 85 ? 8.227 10.383 3.084 1.00 89.50 85 LEU A N 1
ATOM 674 C CA . LEU A 1 85 ? 6.877 10.331 2.525 1.00 89.50 85 LEU A CA 1
ATOM 675 C C . LEU A 1 85 ? 6.423 11.706 2.059 1.00 89.50 85 LEU A C 1
ATOM 677 O O . LEU A 1 85 ? 6.651 12.702 2.751 1.00 89.50 85 LEU A O 1
ATOM 681 N N . SER A 1 86 ? 5.699 11.729 0.945 1.00 89.44 86 SER A N 1
ATOM 682 C CA . SER A 1 86 ? 4.905 12.883 0.536 1.00 89.44 86 SER A CA 1
ATOM 683 C C . SER A 1 86 ? 3.862 13.254 1.604 1.00 89.44 86 SER A C 1
ATOM 685 O O . SER A 1 86 ? 3.464 12.405 2.413 1.00 89.44 86 SER A O 1
ATOM 687 N N . PRO A 1 87 ? 3.349 14.499 1.593 1.00 88.00 87 PRO A N 1
ATOM 688 C CA . PRO A 1 87 ? 2.224 14.893 2.444 1.00 88.00 87 PRO A CA 1
ATOM 689 C C . PRO A 1 87 ? 1.006 13.969 2.299 1.00 88.00 87 PRO A C 1
ATOM 691 O O . PRO A 1 87 ? 0.302 13.707 3.273 1.00 88.00 87 PRO A O 1
ATOM 694 N N . LEU A 1 88 ? 0.791 13.432 1.095 1.00 86.19 88 LEU A N 1
ATOM 695 C CA . LEU A 1 88 ? -0.279 12.492 0.789 1.00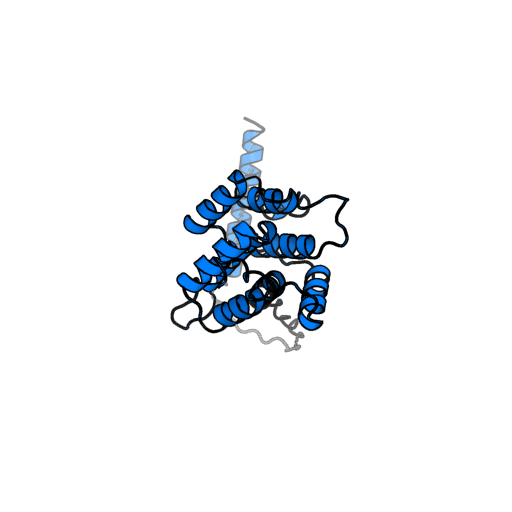 86.19 88 LEU A CA 1
ATOM 696 C C . LEU A 1 88 ? -0.120 11.176 1.565 1.00 86.19 88 LEU A C 1
ATOM 698 O O . LEU A 1 88 ? -1.031 10.763 2.284 1.00 86.19 88 LEU A O 1
ATOM 702 N N . GLY A 1 89 ? 1.061 10.559 1.484 1.00 88.50 89 GLY A N 1
ATOM 703 C CA . GLY A 1 89 ? 1.363 9.329 2.215 1.00 88.50 89 GLY A CA 1
ATOM 704 C C . GLY A 1 89 ? 1.388 9.516 3.732 1.00 88.50 89 GLY A C 1
ATOM 705 O O . GLY A 1 89 ? 0.945 8.635 4.470 1.00 88.50 89 GLY A O 1
ATOM 706 N N . GLN A 1 90 ? 1.834 10.683 4.210 1.00 89.12 90 GLN A N 1
ATOM 707 C CA . GLN A 1 90 ? 1.742 11.047 5.627 1.00 89.12 90 GLN A CA 1
ATOM 708 C C . GLN A 1 90 ? 0.279 11.107 6.083 1.00 89.12 90 GLN A C 1
ATOM 710 O O . GLN A 1 90 ? -0.090 10.435 7.045 1.00 89.12 90 GLN A O 1
ATOM 715 N N . SER A 1 91 ? -0.571 11.833 5.346 1.00 85.06 91 SER A N 1
ATOM 716 C CA . SER A 1 91 ? -2.000 11.950 5.658 1.00 85.06 91 SER A CA 1
ATOM 717 C C . SER A 1 91 ? -2.701 10.592 5.656 1.00 85.06 91 SER A C 1
ATOM 719 O O . SER A 1 91 ? -3.551 10.349 6.513 1.00 85.06 91 SER A O 1
ATOM 721 N N . PHE A 1 92 ? -2.360 9.708 4.714 1.00 86.81 92 PHE A N 1
ATOM 722 C CA . PHE A 1 92 ? -2.893 8.350 4.686 1.00 86.81 92 PHE A CA 1
ATOM 723 C C . PHE A 1 92 ? -2.551 7.599 5.975 1.00 86.81 92 PHE A C 1
ATOM 725 O O . PHE A 1 92 ? -3.452 7.145 6.671 1.00 86.81 92 PHE A O 1
ATOM 732 N N . ILE A 1 93 ? -1.276 7.528 6.361 1.00 87.94 93 ILE A N 1
ATOM 733 C CA . ILE A 1 93 ? -0.865 6.809 7.576 1.00 87.94 93 ILE A CA 1
ATOM 734 C C . ILE A 1 93 ? -1.508 7.415 8.836 1.00 87.94 93 ILE A C 1
ATOM 736 O O . ILE A 1 93 ? -1.994 6.686 9.704 1.00 87.94 93 ILE A O 1
ATOM 740 N N . GLU A 1 94 ? -1.550 8.744 8.937 1.00 84.94 94 GLU A N 1
ATOM 741 C CA . GLU A 1 94 ? -2.192 9.436 10.057 1.00 84.94 94 GLU A CA 1
ATOM 742 C C . GLU A 1 94 ? -3.688 9.113 10.156 1.00 84.94 94 GLU A C 1
ATOM 744 O O . GLU A 1 94 ? -4.195 8.886 11.258 1.00 84.94 94 GLU A O 1
ATOM 749 N N . SER A 1 95 ? -4.397 9.039 9.024 1.00 78.94 95 SER A N 1
ATOM 750 C CA . SER A 1 95 ? -5.823 8.684 8.996 1.00 78.94 95 SER A CA 1
ATOM 751 C C . SER A 1 95 ? -6.102 7.317 9.635 1.00 78.94 95 SER A C 1
ATOM 753 O O . SER A 1 95 ? -7.116 7.148 10.317 1.00 78.94 95 SER A O 1
ATOM 755 N N . LEU A 1 96 ? -5.166 6.375 9.474 1.00 79.50 96 LEU A N 1
ATOM 756 C CA . LEU A 1 96 ? -5.294 4.993 9.926 1.00 79.50 96 LEU A CA 1
ATOM 757 C C . LEU A 1 96 ? -4.891 4.812 11.392 1.00 79.50 96 LEU A C 1
ATOM 759 O O . LEU A 1 96 ? -5.501 4.016 12.108 1.00 79.50 96 LEU A O 1
ATOM 763 N N . PHE A 1 97 ? -3.901 5.567 11.876 1.00 77.38 97 PHE A N 1
ATOM 764 C CA . PHE A 1 97 ? -3.533 5.542 13.295 1.00 77.38 97 PHE A CA 1
ATOM 765 C C . PHE A 1 97 ? -4.602 6.171 14.186 1.00 77.38 97 PHE A C 1
ATOM 767 O O . PHE A 1 97 ? -4.933 5.635 15.247 1.00 77.38 97 PHE A O 1
ATOM 774 N N . PHE A 1 98 ? -5.163 7.300 13.764 1.00 67.88 98 PHE A N 1
ATOM 775 C CA . PHE A 1 98 ? -6.145 8.034 14.549 1.00 67.88 98 PHE A CA 1
ATOM 776 C C . PHE A 1 98 ? -7.555 7.626 14.134 1.00 67.88 98 PHE A C 1
ATOM 778 O O . PHE A 1 98 ? -8.246 8.457 13.551 1.00 67.88 98 PHE A O 1
ATOM 785 N N . LYS A 1 99 ? -7.952 6.365 14.424 1.00 56.69 99 LYS A N 1
ATOM 786 C CA . LYS A 1 99 ? -9.262 5.738 14.104 1.00 56.69 99 LYS A CA 1
ATOM 787 C C . LYS A 1 99 ? -10.360 6.783 13.883 1.00 56.69 99 LYS A C 1
ATOM 789 O O . LYS A 1 99 ? -11.073 7.173 14.814 1.00 56.69 99 LYS A O 1
ATOM 794 N N . ARG A 1 100 ? -10.501 7.255 12.644 1.00 53.25 100 ARG A N 1
ATOM 795 C CA . ARG A 1 100 ? -11.608 8.129 12.281 1.00 53.25 100 ARG A CA 1
ATOM 796 C C . ARG A 1 100 ? -12.827 7.231 12.166 1.00 53.25 100 ARG A C 1
ATOM 798 O O . ARG A 1 100 ? -12.787 6.212 11.487 1.00 53.25 100 ARG A O 1
ATOM 805 N N . LYS A 1 101 ? -13.920 7.591 12.847 1.00 47.59 101 LYS A N 1
ATOM 806 C CA . LYS A 1 101 ? -15.224 6.974 12.567 1.00 47.59 101 LYS A CA 1
ATOM 807 C C . LYS A 1 101 ? -15.451 7.067 11.059 1.00 47.59 101 LYS A C 1
ATOM 809 O O . LYS A 1 101 ? -15.256 8.157 10.522 1.00 47.59 101 LYS A O 1
ATOM 814 N N . ALA A 1 102 ? -15.880 5.978 10.418 1.00 48.00 102 ALA A N 1
ATOM 815 C CA . ALA A 1 102 ? -16.139 5.912 8.977 1.00 48.00 102 ALA A CA 1
ATOM 816 C C . ALA A 1 102 ? -16.846 7.181 8.469 1.00 48.00 102 ALA A C 1
ATOM 818 O O . ALA A 1 102 ? -16.393 7.809 7.528 1.00 48.00 102 ALA A O 1
ATOM 819 N N . TRP A 1 103 ? -17.833 7.701 9.205 1.00 42.03 103 TRP A N 1
ATOM 820 C CA . TRP A 1 103 ? -18.546 8.948 8.892 1.00 42.03 103 TRP A CA 1
ATOM 821 C C . TRP A 1 103 ? -17.706 10.249 8.848 1.00 42.03 103 TRP A C 1
ATOM 823 O O . TRP A 1 103 ? -18.273 11.321 8.687 1.00 42.03 103 TRP A O 1
ATOM 833 N N . ALA A 1 104 ? -16.379 10.211 8.997 1.00 48.28 104 ALA A N 1
ATOM 834 C CA . ALA A 1 104 ? -15.459 11.334 8.784 1.00 48.28 104 ALA A CA 1
ATOM 835 C C . ALA A 1 104 ? -14.653 11.232 7.468 1.00 48.28 104 ALA A C 1
ATOM 837 O O . ALA A 1 104 ? -13.812 12.098 7.219 1.00 48.28 104 ALA A O 1
ATOM 838 N N . TRP A 1 105 ? -14.920 10.231 6.615 1.00 49.88 105 TRP A N 1
ATOM 839 C CA . TRP A 1 105 ? -14.249 10.040 5.317 1.00 49.88 105 TRP A CA 1
ATOM 840 C C . TRP A 1 105 ? -14.515 11.193 4.327 1.00 49.88 105 TRP A C 1
ATOM 842 O O . TRP A 1 105 ? -13.631 11.579 3.572 1.00 49.88 105 TRP A O 1
ATOM 852 N N . TRP A 1 106 ? -15.691 11.834 4.382 1.00 47.12 106 TRP A N 1
ATOM 853 C CA . TRP A 1 106 ? -16.014 13.055 3.615 1.00 47.12 106 TRP A CA 1
ATOM 854 C C . TRP A 1 106 ? -15.164 14.277 4.014 1.00 47.12 106 TRP A C 1
ATOM 856 O O . TRP A 1 106 ? -15.138 15.272 3.298 1.00 47.12 106 TRP A O 1
ATOM 866 N N . LYS A 1 107 ? -14.446 14.193 5.143 1.00 47.62 107 LYS A N 1
ATOM 867 C CA . LYS A 1 107 ? -13.389 15.123 5.567 1.00 47.62 107 LYS A CA 1
ATOM 868 C C . LYS A 1 107 ? -12.003 14.474 5.452 1.00 47.62 107 LYS A C 1
ATOM 870 O O . LYS A 1 107 ? -11.133 14.728 6.299 1.00 47.62 107 LYS A O 1
ATOM 875 N N . SER A 1 108 ? -11.805 13.578 4.480 1.00 48.84 108 SER A N 1
ATOM 876 C CA . SER A 1 108 ? -10.483 13.018 4.196 1.00 48.84 108 SER A CA 1
ATOM 877 C C . SER A 1 108 ? -9.503 14.174 3.999 1.00 48.84 108 SER A C 1
ATOM 879 O O . SER A 1 108 ? -9.775 15.128 3.271 1.00 48.84 108 SER A O 1
ATOM 881 N N . ARG A 1 109 ? -8.397 14.134 4.749 1.00 50.44 109 ARG A N 1
ATOM 882 C CA . ARG A 1 109 ? -7.294 15.096 4.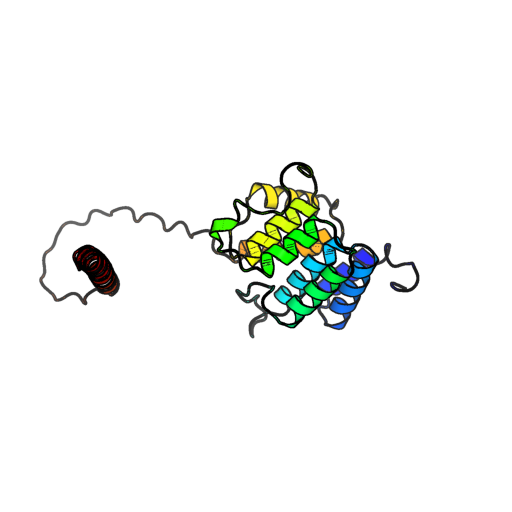599 1.00 50.44 109 ARG A CA 1
ATOM 883 C C . ARG A 1 109 ? -6.317 14.662 3.506 1.00 50.44 109 ARG A C 1
ATOM 885 O O . ARG A 1 109 ? -5.348 15.374 3.263 1.00 50.44 109 ARG A O 1
ATOM 892 N N . VAL A 1 110 ? -6.599 13.540 2.836 1.00 52.06 110 VAL A N 1
ATOM 893 C CA . VAL A 1 110 ? -5.904 13.069 1.637 1.00 52.06 110 VAL A CA 1
ATOM 894 C C . VAL A 1 110 ? -6.269 14.021 0.484 1.00 52.06 110 VAL A C 1
ATOM 896 O O . VAL A 1 110 ? -7.176 13.773 -0.315 1.00 52.06 110 VAL A O 1
ATOM 899 N N . GLY A 1 111 ? -5.596 15.176 0.498 1.00 50.44 111 GLY A N 1
ATOM 900 C CA . GLY A 1 111 ? -5.625 16.246 -0.495 1.00 50.44 111 GLY A CA 1
ATOM 901 C C . GLY A 1 111 ? -6.970 16.957 -0.655 1.00 50.44 111 GLY A C 1
ATOM 902 O O . GLY A 1 111 ? -7.840 16.487 -1.387 1.00 50.44 111 GLY A O 1
ATOM 903 N N . SER A 1 112 ? -7.105 18.143 -0.054 1.00 49.28 112 SER A N 1
ATOM 904 C CA . SER A 1 112 ? -7.956 19.207 -0.597 1.00 49.28 112 SER A CA 1
ATOM 905 C C . SER A 1 112 ? -7.124 20.060 -1.569 1.00 49.28 112 SER A C 1
ATOM 907 O O . SER A 1 112 ? -6.152 20.682 -1.151 1.00 49.28 112 SER A O 1
ATOM 909 N N . GLU A 1 113 ? -7.545 20.081 -2.836 1.00 46.66 113 GLU A N 1
ATOM 910 C CA . GLU A 1 113 ? -7.381 21.179 -3.813 1.00 46.66 113 GLU A CA 1
ATOM 911 C C . GLU A 1 113 ? -6.077 21.374 -4.621 1.00 46.66 113 GLU A C 1
ATOM 913 O O . GLU A 1 113 ? -5.996 22.360 -5.345 1.00 46.66 113 GLU A O 1
ATOM 918 N N . THR A 1 114 ? -5.095 20.460 -4.646 1.00 46.66 114 THR A N 1
ATOM 919 C CA . THR A 1 114 ? -3.921 20.653 -5.550 1.00 46.66 114 THR A CA 1
ATOM 920 C C . THR A 1 114 ? -3.441 19.442 -6.358 1.00 46.66 114 THR A C 1
ATOM 922 O O . THR A 1 114 ? -2.475 19.571 -7.102 1.00 46.66 114 THR A O 1
ATOM 925 N N . GLU A 1 115 ? -4.095 18.282 -6.272 1.00 52.06 115 GLU A N 1
ATOM 926 C CA . GLU A 1 115 ? -3.677 17.058 -6.987 1.00 52.06 115 GLU A CA 1
ATOM 927 C C . GLU A 1 115 ? -4.856 16.369 -7.692 1.00 52.06 115 GLU A C 1
ATOM 929 O O . GLU A 1 115 ? -5.020 15.159 -7.582 1.00 52.06 115 GLU A O 1
ATOM 934 N N . GLU A 1 116 ? -5.713 17.114 -8.397 1.00 54.72 116 GLU A N 1
ATOM 935 C CA . GLU A 1 116 ? -6.914 16.539 -9.036 1.00 54.72 116 GLU A CA 1
ATOM 936 C C . GLU A 1 116 ? -6.627 15.404 -10.048 1.00 54.72 116 GLU A C 1
ATOM 938 O O . GLU A 1 116 ? -7.528 14.611 -10.295 1.00 54.72 116 GLU A O 1
ATOM 943 N N . ASP A 1 117 ? -5.379 15.224 -10.508 1.00 58.44 117 ASP A N 1
ATOM 944 C CA . ASP A 1 117 ? -5.009 14.234 -11.538 1.00 58.44 117 ASP A CA 1
ATOM 945 C C . ASP A 1 117 ? -3.866 13.262 -11.156 1.00 58.44 117 ASP A C 1
ATOM 947 O O . ASP A 1 117 ? -3.261 12.627 -12.025 1.00 58.44 117 ASP A O 1
ATOM 951 N N . SER A 1 118 ? -3.520 13.114 -9.869 1.00 72.50 118 SER A N 1
ATOM 952 C CA . SER A 1 118 ? -2.461 12.165 -9.480 1.00 72.50 118 SER A CA 1
ATOM 953 C C . SER A 1 118 ? -3.000 10.730 -9.338 1.00 72.50 118 SER A C 1
ATOM 955 O O . SER A 1 118 ? -3.867 10.491 -8.495 1.00 72.50 118 SER A O 1
ATOM 957 N N . PRO A 1 119 ? -2.448 9.721 -10.043 1.00 75.12 119 PRO A N 1
ATOM 958 C CA . PRO A 1 119 ? -2.850 8.321 -9.850 1.00 75.12 119 PRO A CA 1
ATOM 959 C C . PRO A 1 119 ? -2.539 7.812 -8.436 1.00 75.12 119 PRO A C 1
ATOM 961 O O . PRO A 1 119 ? -3.204 6.916 -7.917 1.00 75.12 119 PRO A O 1
ATOM 964 N N . LEU A 1 120 ? -1.555 8.427 -7.777 1.00 87.06 120 LEU A N 1
ATOM 965 C CA . LEU A 1 120 ? -1.214 8.151 -6.391 1.00 87.06 120 LEU A CA 1
ATOM 966 C C . LEU A 1 120 ? -2.324 8.622 -5.434 1.00 87.06 120 LEU A C 1
ATOM 968 O O . LEU A 1 120 ? -2.584 7.957 -4.434 1.00 87.06 120 LEU A O 1
ATOM 972 N N . LEU A 1 121 ? -3.019 9.721 -5.754 1.00 86.88 121 LEU A N 1
ATOM 973 C CA . LEU A 1 121 ? -4.165 10.202 -4.977 1.00 86.88 121 LEU A CA 1
ATOM 974 C C . LEU A 1 121 ? -5.323 9.205 -5.023 1.00 86.88 121 LEU A C 1
ATOM 976 O O . LEU A 1 121 ? -5.865 8.855 -3.972 1.00 86.88 121 LEU A O 1
ATOM 980 N N . ASP A 1 122 ? -5.672 8.721 -6.217 1.00 87.56 122 ASP A N 1
ATOM 981 C CA . ASP A 1 122 ? -6.704 7.695 -6.379 1.00 87.56 122 ASP A CA 1
ATOM 982 C C . ASP A 1 122 ? -6.324 6.410 -5.628 1.00 87.56 122 ASP A C 1
ATOM 984 O O . ASP A 1 122 ? -7.138 5.879 -4.871 1.00 87.56 122 ASP A O 1
ATOM 988 N N . LEU A 1 123 ? -5.068 5.960 -5.749 1.00 90.12 123 LEU A N 1
ATOM 989 C CA . LEU A 1 123 ? -4.539 4.816 -4.998 1.00 90.12 123 LEU A CA 1
ATOM 990 C C . LEU A 1 123 ? -4.717 4.980 -3.483 1.00 90.12 123 LEU A C 1
ATOM 992 O O . LEU A 1 123 ? -5.231 4.076 -2.824 1.00 90.12 123 LEU A O 1
ATOM 996 N N . TYR A 1 124 ? -4.307 6.120 -2.922 1.00 89.56 124 TYR A N 1
ATOM 997 C CA . TYR A 1 124 ? -4.403 6.369 -1.484 1.00 89.56 124 TYR A CA 1
ATOM 998 C C . TYR A 1 124 ? -5.843 6.472 -0.993 1.00 89.56 124 TYR A C 1
ATOM 1000 O O . TYR A 1 124 ? -6.152 5.946 0.073 1.00 89.56 124 TYR A O 1
ATOM 1008 N N . ARG A 1 125 ? -6.734 7.110 -1.758 1.00 85.69 125 ARG A N 1
ATOM 1009 C CA . ARG A 1 125 ? -8.153 7.227 -1.395 1.00 85.69 125 ARG A CA 1
ATOM 1010 C C . ARG A 1 125 ? -8.853 5.878 -1.415 1.00 85.69 125 ARG A C 1
ATOM 1012 O O . ARG A 1 125 ? -9.554 5.549 -0.464 1.00 85.69 125 ARG A O 1
ATOM 1019 N N . VAL A 1 126 ? -8.631 5.082 -2.461 1.00 86.19 126 VAL A N 1
ATOM 1020 C CA . VAL A 1 126 ? -9.196 3.730 -2.549 1.00 86.19 126 VAL A CA 1
ATOM 1021 C C . VAL A 1 126 ? -8.642 2.855 -1.425 1.00 86.19 126 VAL A C 1
ATOM 1023 O O . VAL A 1 126 ? -9.412 2.165 -0.763 1.00 86.19 126 VAL A O 1
ATOM 1026 N N . ALA A 1 127 ? -7.337 2.918 -1.150 1.00 87.31 127 ALA A N 1
ATOM 1027 C CA . ALA A 1 127 ? -6.731 2.193 -0.036 1.00 87.31 127 ALA A CA 1
ATOM 1028 C C . ALA A 1 127 ? -7.300 2.619 1.325 1.00 87.31 127 ALA A C 1
ATOM 1030 O O . ALA A 1 127 ? -7.632 1.759 2.134 1.00 87.31 127 ALA A O 1
ATOM 1031 N N . GLU A 1 128 ? -7.457 3.924 1.573 1.00 84.44 128 GLU A N 1
ATOM 1032 C CA . GLU A 1 128 ? -8.063 4.452 2.804 1.00 84.44 128 GLU A CA 1
ATOM 1033 C C . GLU A 1 128 ? -9.486 3.906 2.967 1.00 84.44 128 GLU A C 1
ATOM 1035 O O . GLU A 1 128 ? -9.842 3.423 4.036 1.00 84.44 128 GLU A O 1
ATOM 1040 N N . GLN A 1 129 ? -10.283 3.912 1.898 1.00 80.56 129 GLN A N 1
ATOM 1041 C CA . GLN A 1 129 ? -11.659 3.418 1.914 1.00 80.56 129 GLN A CA 1
ATOM 1042 C C . GLN A 1 129 ? -11.736 1.910 2.166 1.00 80.56 129 GLN A C 1
ATOM 1044 O O . GLN A 1 129 ? -12.488 1.490 3.040 1.00 80.56 129 GLN A O 1
ATOM 1049 N N . VAL A 1 130 ? -10.895 1.111 1.502 1.00 79.25 130 VAL A N 1
ATOM 1050 C CA . VAL A 1 130 ? -10.799 -0.337 1.753 1.00 79.25 130 VAL A CA 1
ATOM 1051 C C . VAL A 1 130 ? -10.393 -0.621 3.202 1.00 79.25 130 VAL A C 1
ATOM 1053 O O . VAL A 1 130 ? -10.959 -1.509 3.836 1.00 79.25 130 VAL A O 1
ATOM 1056 N N . VAL A 1 131 ? -9.448 0.145 3.759 1.00 78.44 131 VAL A N 1
ATOM 1057 C CA . VAL A 1 131 ? -9.030 -0.004 5.163 1.00 78.44 131 VAL A CA 1
ATOM 1058 C C . VAL A 1 131 ? -10.101 0.486 6.151 1.00 78.44 131 VAL A C 1
ATOM 1060 O O . VAL A 1 131 ? -10.130 0.080 7.306 1.00 78.44 131 VAL A O 1
ATOM 1063 N N . LEU A 1 132 ? -11.006 1.365 5.735 1.00 75.50 132 LEU A N 1
ATOM 1064 C CA . LEU A 1 132 ? -12.089 1.861 6.585 1.00 75.50 132 LEU A CA 1
ATOM 1065 C C . LEU A 1 132 ? -13.412 1.110 6.382 1.00 75.50 132 LEU A C 1
ATOM 1067 O O . LEU A 1 132 ? -14.431 1.576 6.895 1.00 75.50 132 LEU A O 1
ATOM 1071 N N . GLU A 1 133 ? -13.399 -0.022 5.666 1.00 74.00 133 GLU A N 1
ATOM 1072 C CA . GLU A 1 133 ? -14.602 -0.793 5.299 1.00 74.00 133 GLU A CA 1
ATOM 1073 C C . GLU A 1 133 ? -15.666 0.092 4.621 1.00 74.00 133 GLU A C 1
ATOM 1075 O O . GLU A 1 133 ? -16.861 0.020 4.904 1.00 74.00 133 GLU A O 1
ATOM 1080 N N . ALA A 1 134 ? -15.213 1.008 3.764 1.00 72.81 134 ALA A N 1
ATOM 1081 C CA . ALA A 1 134 ? -16.056 1.907 2.995 1.00 72.81 134 ALA A CA 1
ATOM 1082 C C . ALA A 1 134 ? -15.947 1.595 1.500 1.00 72.81 134 ALA A C 1
ATOM 1084 O O . ALA A 1 134 ? -14.860 1.338 0.983 1.00 72.81 134 ALA A O 1
ATOM 1085 N N . PHE A 1 135 ? -17.067 1.716 0.786 1.00 69.88 135 PHE A N 1
ATOM 1086 C CA . PHE A 1 135 ? -17.105 1.522 -0.660 1.00 69.88 135 PHE A CA 1
ATOM 1087 C C . PHE A 1 135 ? -16.371 2.650 -1.397 1.00 69.88 135 PHE A C 1
ATOM 1089 O O . PHE A 1 135 ? -16.740 3.826 -1.250 1.00 69.88 135 PHE A O 1
ATOM 1096 N N . PRO A 1 136 ? -15.352 2.329 -2.216 1.00 76.00 136 PRO A N 1
ATOM 1097 C CA . PRO A 1 136 ? -14.685 3.341 -3.008 1.00 76.00 136 PRO A CA 1
ATOM 1098 C C . PRO A 1 136 ? -15.583 3.901 -4.106 1.00 76.00 136 PRO A C 1
ATOM 1100 O O . PRO A 1 136 ? -16.464 3.218 -4.627 1.00 76.00 136 PRO A O 1
ATOM 1103 N N . LYS A 1 137 ? -15.355 5.160 -4.501 1.00 79.06 137 LYS A N 1
ATOM 1104 C CA . LYS A 1 137 ? -16.108 5.737 -5.626 1.00 79.06 137 LYS A CA 1
ATOM 1105 C C . LYS A 1 137 ? -15.753 4.987 -6.910 1.00 79.06 137 LYS A C 1
ATOM 1107 O O . LYS A 1 137 ? -14.576 4.906 -7.262 1.00 79.06 137 LYS A O 1
ATOM 1112 N N . GLN A 1 138 ? -16.774 4.536 -7.638 1.00 78.75 138 GLN A N 1
ATOM 1113 C CA . GLN A 1 138 ? -16.614 3.768 -8.879 1.00 78.75 138 GLN A CA 1
ATOM 1114 C C . GLN A 1 138 ? -15.756 4.485 -9.928 1.00 78.75 138 GLN A C 1
ATOM 1116 O O . GLN A 1 138 ? -14.959 3.860 -10.615 1.00 78.75 138 GLN A O 1
ATOM 1121 N N . GLU A 1 139 ? -15.838 5.813 -9.997 1.00 82.50 139 GLU A N 1
ATOM 1122 C CA . GLU A 1 139 ? -15.021 6.621 -10.905 1.00 82.50 139 GLU A CA 1
ATOM 1123 C C . GLU A 1 139 ? -13.509 6.503 -10.623 1.00 82.50 139 GLU A C 1
ATOM 1125 O O . GLU A 1 139 ? -12.715 6.372 -11.553 1.00 82.50 139 GLU A O 1
ATOM 1130 N N . MET A 1 140 ? -13.103 6.484 -9.344 1.00 83.00 140 MET A N 1
ATOM 1131 C CA . MET A 1 140 ? -11.691 6.323 -8.956 1.00 83.00 140 MET A CA 1
ATOM 1132 C C . MET A 1 140 ? -11.193 4.919 -9.312 1.00 83.00 140 MET A C 1
ATOM 1134 O O . MET A 1 140 ? -10.102 4.758 -9.855 1.00 83.00 140 MET A O 1
ATOM 1138 N N . LEU A 1 141 ? -12.021 3.898 -9.063 1.00 84.00 141 LEU A N 1
ATOM 1139 C CA . LEU A 1 141 ? -11.718 2.518 -9.444 1.00 84.00 141 LEU A CA 1
ATOM 1140 C C . LEU A 1 141 ? -11.577 2.370 -10.963 1.00 84.00 141 LEU A C 1
ATOM 1142 O O . LEU A 1 141 ? -10.638 1.724 -11.425 1.00 84.00 141 LEU A O 1
ATOM 1146 N N . ALA A 1 142 ? -12.458 3.006 -11.738 1.00 86.12 142 ALA A N 1
ATOM 1147 C CA . ALA A 1 142 ? -12.413 2.984 -13.195 1.00 86.12 142 ALA A CA 1
ATOM 1148 C C . ALA A 1 142 ? -11.131 3.629 -13.744 1.00 86.12 142 ALA A C 1
ATOM 1150 O O . ALA A 1 142 ? -10.513 3.071 -14.655 1.00 86.12 142 ALA A O 1
ATOM 1151 N N . ARG A 1 143 ? -10.677 4.755 -13.171 1.00 87.88 143 ARG A N 1
ATOM 1152 C CA . ARG A 1 143 ? -9.399 5.384 -13.554 1.00 87.88 143 ARG A CA 1
ATOM 1153 C C . ARG A 1 143 ? -8.202 4.483 -13.266 1.00 87.88 143 ARG A C 1
ATOM 1155 O O . ARG A 1 143 ? -7.362 4.296 -14.147 1.00 87.88 143 ARG A O 1
ATOM 1162 N N . LEU A 1 144 ? -8.146 3.878 -12.078 1.00 89.00 144 LEU A N 1
ATOM 1163 C CA . LEU A 1 144 ? -7.081 2.933 -11.727 1.00 89.00 144 LEU A CA 1
ATOM 1164 C C . LEU A 1 144 ? -7.093 1.696 -12.636 1.00 89.00 144 LEU A C 1
ATOM 1166 O O . LEU A 1 144 ? -6.036 1.260 -13.090 1.00 89.00 144 LEU A O 1
ATOM 1170 N N . ASN A 1 145 ? -8.274 1.154 -12.946 1.00 90.19 145 ASN A N 1
ATOM 1171 C CA . ASN A 1 145 ? -8.404 -0.005 -13.828 1.00 90.19 145 ASN A CA 1
ATOM 1172 C C . ASN A 1 145 ? -7.989 0.321 -15.270 1.00 90.19 145 ASN A C 1
ATOM 1174 O O . ASN A 1 145 ? -7.255 -0.445 -15.883 1.00 90.19 145 ASN A O 1
ATOM 1178 N N . THR A 1 146 ? -8.368 1.493 -15.784 1.00 90.69 146 THR A N 1
ATOM 1179 C CA . THR A 1 146 ? -7.978 1.937 -17.134 1.00 90.69 146 THR A CA 1
ATOM 1180 C C . THR A 1 146 ? -6.457 2.034 -17.273 1.00 90.69 146 THR A C 1
ATOM 1182 O O . THR A 1 146 ? -5.891 1.583 -18.265 1.00 90.69 146 THR A O 1
ATOM 1185 N N . ARG A 1 147 ? -5.767 2.573 -16.259 1.00 88.94 147 ARG A N 1
ATOM 1186 C CA . ARG A 1 147 ? -4.295 2.653 -16.238 1.00 88.94 147 ARG A CA 1
ATOM 1187 C C . ARG A 1 147 ? -3.634 1.281 -16.139 1.00 88.94 147 ARG A C 1
ATOM 1189 O O . ARG A 1 147 ? -2.598 1.049 -16.761 1.00 88.94 147 ARG A O 1
ATOM 1196 N N . LEU A 1 148 ? -4.233 0.380 -15.359 1.00 91.62 148 LEU A N 1
ATOM 1197 C CA . LEU A 1 148 ? -3.783 -1.003 -15.234 1.00 91.62 148 LEU A CA 1
ATOM 1198 C C . LEU A 1 148 ? -3.888 -1.749 -16.574 1.00 91.62 148 LEU A C 1
ATOM 1200 O O . LEU A 1 148 ? -2.937 -2.421 -16.965 1.00 91.62 148 LEU A O 1
ATOM 1204 N N . GLU A 1 149 ? -5.015 -1.617 -17.274 1.00 91.94 149 GLU A N 1
ATOM 1205 C CA . GLU A 1 149 ? -5.270 -2.251 -18.575 1.00 91.94 149 GLU A CA 1
ATOM 1206 C C . GLU A 1 149 ? -4.443 -1.629 -19.707 1.00 91.94 149 GLU A C 1
ATOM 1208 O O . GLU A 1 149 ? -3.970 -2.346 -20.587 1.00 91.94 149 GLU A O 1
ATOM 1213 N N . GLY A 1 150 ? -4.223 -0.312 -19.665 1.00 89.31 150 GLY A N 1
ATOM 1214 C CA . GLY A 1 150 ? -3.401 0.409 -20.639 1.00 89.31 150 GLY A CA 1
ATOM 1215 C C . GLY A 1 150 ? -1.903 0.098 -20.553 1.00 89.31 150 GLY A C 1
ATOM 1216 O O . GLY A 1 150 ? -1.173 0.370 -21.500 1.00 89.31 150 GLY A O 1
ATOM 1217 N N . GLY A 1 151 ? -1.433 -0.489 -19.446 1.00 85.94 151 GLY A N 1
ATOM 1218 C CA . GLY A 1 151 ? -0.011 -0.780 -19.223 1.00 85.94 151 GLY A CA 1
ATOM 1219 C C . GLY A 1 151 ? 0.831 0.439 -18.824 1.00 85.94 151 GLY A C 1
ATOM 1220 O O . GLY A 1 151 ? 2.046 0.316 -18.681 1.00 85.94 151 GLY A O 1
ATOM 1221 N N . ASP A 1 152 ? 0.192 1.588 -18.595 1.00 83.81 152 ASP A N 1
ATOM 1222 C CA . ASP A 1 152 ? 0.837 2.847 -18.194 1.00 83.81 152 ASP A CA 1
ATOM 1223 C C . ASP A 1 152 ? 1.078 2.940 -16.675 1.00 83.81 152 ASP A C 1
ATOM 1225 O O . ASP A 1 152 ? 1.719 3.873 -16.181 1.00 83.81 152 ASP A O 1
ATOM 1229 N N . ALA A 1 153 ? 0.534 1.990 -15.909 1.00 88.19 153 ALA A N 1
ATOM 1230 C CA . ALA A 1 153 ? 0.699 1.924 -14.465 1.00 88.19 153 ALA A CA 1
ATOM 1231 C C . ALA A 1 153 ? 2.143 1.576 -14.072 1.00 88.19 153 ALA A C 1
ATOM 1233 O O . ALA A 1 153 ? 2.764 0.656 -14.611 1.00 88.19 153 ALA A O 1
ATOM 1234 N N . HIS A 1 154 ? 2.657 2.255 -13.046 1.00 91.38 154 HIS A N 1
ATOM 1235 C CA . HIS A 1 154 ? 3.925 1.869 -12.431 1.00 91.38 154 HIS A CA 1
ATOM 1236 C C . HIS A 1 154 ? 3.835 0.416 -11.903 1.00 91.38 154 HIS A C 1
ATOM 1238 O O . HIS A 1 154 ? 2.783 0.039 -11.385 1.00 91.38 154 HIS A O 1
ATOM 1244 N N . PRO A 1 155 ? 4.898 -0.418 -11.934 1.00 92.81 155 PRO A N 1
ATOM 1245 C CA . PRO A 1 155 ? 4.793 -1.819 -11.500 1.00 92.81 155 PRO A CA 1
ATOM 1246 C C . PRO A 1 155 ? 4.240 -1.999 -10.077 1.00 92.81 155 PRO A C 1
ATOM 1248 O O . PRO A 1 155 ? 3.444 -2.903 -9.830 1.00 92.81 155 PRO A O 1
ATOM 1251 N N . LEU A 1 156 ? 4.605 -1.100 -9.152 1.00 93.75 156 LEU A N 1
ATOM 1252 C CA . LEU A 1 156 ? 4.042 -1.086 -7.794 1.00 93.75 156 LEU A CA 1
ATOM 1253 C C . LEU A 1 156 ? 2.567 -0.660 -7.772 1.00 93.75 156 LEU A C 1
ATOM 1255 O O . LEU A 1 156 ? 1.781 -1.258 -7.046 1.00 93.75 156 LEU A O 1
ATOM 1259 N N . GLU A 1 157 ? 2.180 0.336 -8.573 1.00 93.69 157 GLU A N 1
ATOM 1260 C CA . GLU A 1 157 ? 0.774 0.731 -8.732 1.00 93.69 157 GLU A CA 1
ATOM 1261 C C . GLU A 1 157 ? -0.047 -0.460 -9.236 1.00 93.69 157 GLU A C 1
ATOM 1263 O O . GLU A 1 157 ? -1.086 -0.763 -8.662 1.00 93.69 157 GLU A O 1
ATOM 1268 N N . ALA A 1 158 ? 0.450 -1.194 -10.234 1.00 92.81 158 ALA A N 1
ATOM 12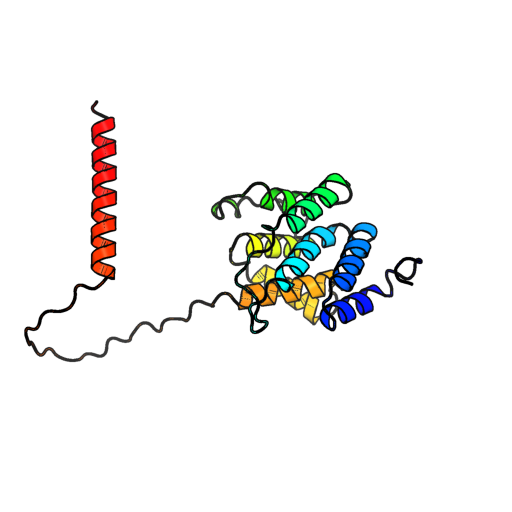69 C CA . ALA A 1 158 ? -0.267 -2.315 -10.826 1.00 92.81 158 ALA A CA 1
ATOM 1270 C C . ALA A 1 158 ? -0.599 -3.419 -9.806 1.00 92.81 158 ALA A C 1
ATOM 1272 O O . ALA A 1 158 ? -1.751 -3.851 -9.721 1.00 92.81 158 ALA A O 1
ATOM 1273 N N . ILE A 1 159 ? 0.379 -3.848 -8.999 1.00 92.12 159 ILE A N 1
ATOM 1274 C CA . ILE A 1 159 ? 0.146 -4.873 -7.968 1.00 92.12 159 ILE A CA 1
ATOM 1275 C C . ILE A 1 159 ? -0.775 -4.370 -6.845 1.00 92.12 159 ILE A C 1
ATOM 1277 O O . ILE A 1 159 ? -1.608 -5.131 -6.352 1.00 92.12 159 ILE A O 1
ATOM 1281 N N . ILE A 1 160 ? -0.671 -3.090 -6.461 1.00 92.25 160 ILE A N 1
ATOM 1282 C CA . ILE A 1 160 ? -1.530 -2.494 -5.429 1.00 92.25 160 ILE A CA 1
ATOM 1283 C C . ILE A 1 160 ? -2.972 -2.415 -5.944 1.00 92.25 160 ILE A C 1
ATOM 1285 O O . ILE A 1 160 ? -3.885 -2.896 -5.274 1.00 92.25 160 ILE A O 1
ATOM 1289 N N . THR A 1 161 ? -3.176 -1.886 -7.152 1.00 91.56 161 THR A N 1
ATOM 1290 C CA . THR A 1 161 ? -4.489 -1.768 -7.799 1.00 91.56 161 THR A CA 1
ATOM 1291 C C . THR A 1 161 ? -5.164 -3.127 -7.956 1.00 91.56 161 THR A C 1
ATOM 1293 O O . THR A 1 161 ? -6.327 -3.268 -7.585 1.00 91.56 161 THR A O 1
ATOM 1296 N N . ARG A 1 162 ? -4.451 -4.162 -8.429 1.00 88.75 162 ARG A N 1
ATOM 1297 C CA . ARG A 1 162 ? -5.010 -5.523 -8.541 1.00 88.75 162 ARG A CA 1
ATOM 1298 C C . ARG A 1 162 ? -5.527 -6.053 -7.205 1.00 88.75 162 ARG A C 1
ATOM 1300 O O . ARG A 1 162 ? -6.615 -6.634 -7.146 1.00 88.75 162 ARG A O 1
ATOM 1307 N N . LEU A 1 163 ? -4.774 -5.839 -6.126 1.00 84.81 163 LEU A N 1
ATOM 1308 C CA . LEU A 1 163 ? -5.188 -6.311 -4.809 1.00 84.81 163 LEU A CA 1
ATOM 1309 C C . LEU A 1 163 ? -6.369 -5.501 -4.254 1.00 84.81 163 LEU A C 1
ATOM 1311 O O . LEU A 1 163 ? -7.303 -6.095 -3.714 1.00 84.81 163 LEU A O 1
ATOM 1315 N N . LEU A 1 164 ? -6.370 -4.178 -4.438 1.00 83.69 164 LEU A N 1
ATOM 1316 C CA . LEU A 1 164 ? -7.498 -3.317 -4.065 1.00 83.69 164 LEU A CA 1
ATOM 1317 C C . LEU A 1 164 ? -8.783 -3.737 -4.790 1.00 83.69 164 LEU A C 1
ATOM 1319 O O . LEU A 1 164 ? -9.805 -3.947 -4.143 1.00 83.69 164 LEU A O 1
ATOM 1323 N N . LEU A 1 165 ? -8.722 -3.952 -6.108 1.00 82.25 165 LEU A N 1
ATOM 1324 C CA . LEU A 1 165 ? -9.868 -4.399 -6.906 1.00 82.25 165 LEU A CA 1
ATOM 1325 C C . LEU A 1 165 ? -10.378 -5.777 -6.474 1.00 82.25 165 LEU A C 1
ATOM 1327 O O . LEU A 1 165 ? -11.584 -6.003 -6.451 1.00 82.25 165 LEU A O 1
ATOM 1331 N N . THR A 1 166 ? -9.481 -6.692 -6.100 1.00 79.19 166 THR A N 1
ATOM 1332 C CA . THR A 1 166 ? -9.883 -8.004 -5.569 1.00 79.19 166 THR A CA 1
ATOM 1333 C C . THR A 1 166 ? -10.653 -7.849 -4.260 1.00 79.19 166 THR A C 1
ATOM 1335 O O . THR A 1 166 ? -11.656 -8.521 -4.063 1.00 79.19 166 THR A O 1
ATOM 1338 N N . LYS A 1 167 ? -10.224 -6.942 -3.374 1.00 71.12 167 LYS A N 1
ATOM 1339 C CA . LYS A 1 167 ? -10.905 -6.694 -2.096 1.00 71.12 167 LYS A CA 1
ATOM 1340 C C . LYS A 1 167 ? -12.267 -6.027 -2.270 1.00 71.12 167 LYS A C 1
ATOM 1342 O O . LYS A 1 167 ? -13.201 -6.448 -1.604 1.00 71.12 167 LYS A O 1
ATOM 1347 N N . VAL A 1 168 ? -12.395 -5.074 -3.193 1.00 71.88 168 VAL A N 1
ATOM 1348 C CA . VAL A 1 168 ? -13.687 -4.436 -3.503 1.00 71.88 168 VAL A CA 1
ATOM 1349 C C . VAL A 1 168 ? -14.690 -5.449 -4.067 1.00 71.88 168 VAL A C 1
ATOM 1351 O O . VAL A 1 168 ? -15.840 -5.443 -3.660 1.00 71.88 168 VAL A O 1
ATOM 1354 N N . LYS A 1 169 ? -14.255 -6.363 -4.946 1.00 65.12 169 LYS A N 1
ATOM 1355 C CA . LYS A 1 169 ? -15.119 -7.406 -5.539 1.00 65.12 169 LYS A CA 1
ATOM 1356 C C . LYS A 1 169 ? -15.584 -8.491 -4.557 1.00 65.12 169 LYS A C 1
ATOM 1358 O O . LYS A 1 169 ? -16.476 -9.258 -4.894 1.00 65.12 169 LYS A O 1
ATOM 1363 N N . LEU A 1 170 ? -14.930 -8.625 -3.401 1.00 55.75 170 LEU A N 1
ATOM 1364 C CA . LEU A 1 170 ? -15.274 -9.623 -2.379 1.00 55.75 170 LEU A CA 1
ATOM 1365 C C . LEU A 1 170 ? -16.367 -9.141 -1.419 1.00 55.75 170 LEU A C 1
ATOM 1367 O O . LEU A 1 170 ? -16.916 -9.956 -0.677 1.00 55.75 170 LEU A O 1
ATOM 1371 N N . GLU A 1 171 ? -16.671 -7.844 -1.399 1.00 53.09 171 GLU A N 1
ATOM 1372 C CA . GLU A 1 171 ? -17.898 -7.377 -0.769 1.00 53.09 171 GLU A CA 1
ATOM 1373 C C . GLU A 1 171 ? -19.034 -7.635 -1.756 1.00 53.09 171 GLU A C 1
ATOM 1375 O O . GLU A 1 171 ? -18.884 -7.277 -2.926 1.00 53.09 171 GLU A O 1
ATOM 1380 N N . PRO A 1 172 ? -20.119 -8.315 -1.344 1.00 43.47 172 PRO A N 1
ATOM 1381 C CA . PRO A 1 172 ? -21.238 -8.529 -2.241 1.00 43.47 172 PRO A CA 1
ATOM 1382 C C . PRO A 1 172 ? -21.682 -7.157 -2.755 1.00 43.47 172 PRO A C 1
ATOM 1384 O O . PRO A 1 172 ? -21.983 -6.268 -1.956 1.00 43.47 172 PRO A O 1
ATOM 1387 N N . GLU A 1 173 ? -21.713 -6.987 -4.084 1.00 46.06 173 GLU A N 1
ATOM 1388 C CA . GLU A 1 173 ? -22.785 -6.183 -4.669 1.00 46.06 173 GLU A CA 1
ATOM 1389 C C . GLU A 1 173 ? -24.037 -6.706 -3.987 1.00 46.06 173 GLU A C 1
ATOM 1391 O O . GLU A 1 173 ? -24.206 -7.929 -3.952 1.00 46.06 173 GLU A O 1
ATOM 1396 N N . ASP A 1 174 ? -24.794 -5.827 -3.321 1.00 41.66 174 ASP A N 1
ATOM 1397 C CA . ASP A 1 174 ? -26.091 -6.191 -2.768 1.00 41.66 174 ASP A CA 1
ATOM 1398 C C . ASP A 1 174 ? -26.743 -7.084 -3.822 1.00 41.66 174 ASP A C 1
ATOM 1400 O O . ASP A 1 174 ? -26.982 -6.620 -4.938 1.00 41.66 174 ASP A O 1
ATOM 1404 N N . GLU A 1 175 ? -26.879 -8.389 -3.538 1.00 35.34 175 GLU A N 1
ATOM 1405 C CA . GLU A 1 175 ? -27.698 -9.237 -4.388 1.00 35.34 175 GLU A CA 1
ATOM 1406 C C . GLU A 1 175 ? -29.006 -8.472 -4.409 1.00 35.34 175 GLU A C 1
ATOM 1408 O O . GLU A 1 175 ? -29.599 -8.271 -3.343 1.00 35.34 175 GLU A O 1
ATOM 1413 N N . ASP A 1 176 ? -29.360 -7.933 -5.577 1.00 39.50 176 ASP A N 1
ATOM 1414 C CA . ASP A 1 176 ? -30.667 -7.370 -5.828 1.00 39.50 176 ASP A CA 1
ATOM 1415 C C . ASP A 1 176 ? -31.623 -8.488 -5.430 1.00 39.50 176 ASP A C 1
ATOM 1417 O O . ASP A 1 176 ? -31.844 -9.452 -6.165 1.00 39.50 176 ASP A O 1
ATOM 1421 N N . VAL A 1 177 ? -32.086 -8.428 -4.181 1.00 41.34 177 VAL A N 1
ATOM 1422 C CA . VAL A 1 177 ? -33.140 -9.277 -3.675 1.00 41.34 177 VAL A CA 1
ATOM 1423 C C . VAL A 1 177 ? -34.316 -8.809 -4.494 1.00 41.34 177 VAL A C 1
ATOM 1425 O O . VAL A 1 177 ? -34.923 -7.792 -4.156 1.00 41.34 177 VAL A O 1
ATOM 1428 N N . ASP A 1 178 ? -34.541 -9.503 -5.612 1.00 37.84 178 ASP A N 1
ATOM 1429 C CA . ASP A 1 178 ? -35.695 -9.328 -6.473 1.00 37.84 178 ASP A CA 1
ATOM 1430 C C . ASP A 1 178 ? -36.890 -9.123 -5.550 1.00 37.84 178 ASP A C 1
ATOM 1432 O O . ASP A 1 178 ? -37.232 -9.982 -4.726 1.00 37.84 178 ASP A O 1
ATOM 1436 N N . GLU A 1 179 ? -37.450 -7.919 -5.623 1.00 36.28 179 GLU A N 1
ATOM 1437 C CA . GLU A 1 179 ? -38.622 -7.531 -4.866 1.00 36.28 179 GLU A CA 1
ATOM 1438 C C . GLU A 1 179 ? -39.677 -8.611 -5.145 1.00 36.28 179 GLU A C 1
ATOM 1440 O O . GLU A 1 179 ? -40.031 -8.820 -6.312 1.00 36.28 179 GLU A O 1
ATOM 1445 N N . PRO A 1 180 ? -40.126 -9.388 -4.138 1.00 35.47 180 PRO A N 1
ATOM 1446 C CA . PRO A 1 180 ? -40.962 -10.536 -4.420 1.00 35.47 180 PRO A CA 1
ATOM 1447 C C . PRO A 1 180 ? -42.257 -10.005 -5.017 1.00 35.47 180 PRO A C 1
ATOM 1449 O O . PRO A 1 180 ? -43.026 -9.297 -4.362 1.00 35.47 180 PRO A O 1
ATOM 1452 N N . THR A 1 181 ? -42.467 -10.326 -6.292 1.00 33.62 181 THR A N 1
ATOM 1453 C CA . THR A 1 181 ? -43.697 -9.998 -7.003 1.00 33.62 181 THR A CA 1
ATOM 1454 C C . THR A 1 181 ? -44.845 -10.604 -6.195 1.00 33.62 181 THR A C 1
ATOM 1456 O O . THR A 1 181 ? -44.791 -11.799 -5.893 1.00 33.62 181 THR A O 1
ATOM 1459 N N . PRO A 1 182 ? -45.861 -9.827 -5.786 1.00 35.53 182 PRO A N 1
ATOM 1460 C CA . PRO A 1 182 ? -46.944 -10.371 -4.989 1.00 35.53 182 PRO A CA 1
ATOM 1461 C C . PRO A 1 182 ? -47.794 -11.273 -5.885 1.00 35.53 182 PRO A C 1
ATOM 1463 O O . PRO A 1 182 ? -48.654 -10.806 -6.634 1.00 35.53 182 PRO A O 1
ATOM 1466 N N . GLU A 1 183 ? -47.544 -12.580 -5.828 1.00 32.69 183 GLU A N 1
ATOM 1467 C CA . GLU A 1 183 ? -48.483 -13.572 -6.333 1.00 32.69 183 GLU A CA 1
ATOM 1468 C C . GLU A 1 183 ? -49.743 -13.511 -5.467 1.00 32.69 183 GLU A C 1
ATOM 1470 O O . GLU A 1 183 ? -49.747 -13.846 -4.281 1.00 32.69 183 GLU A O 1
ATOM 1475 N N . ASN A 1 184 ? -50.824 -13.028 -6.077 1.00 39.19 184 ASN A N 1
ATOM 1476 C CA . ASN A 1 184 ? -52.165 -13.112 -5.525 1.00 39.19 184 ASN A CA 1
ATOM 1477 C C . ASN A 1 184 ? -52.526 -14.585 -5.324 1.00 39.19 184 ASN A C 1
ATOM 1479 O O . ASN A 1 184 ? -52.841 -15.279 -6.289 1.00 39.19 184 ASN A O 1
ATOM 1483 N N . HIS A 1 185 ? -52.559 -15.034 -4.073 1.00 34.16 185 HIS A N 1
ATOM 1484 C CA . HIS A 1 185 ? -53.287 -16.238 -3.709 1.00 34.16 185 HIS A CA 1
ATOM 1485 C C . HIS A 1 185 ? -54.291 -15.937 -2.601 1.00 34.16 185 HIS A C 1
ATOM 1487 O O . HIS A 1 185 ? -53.959 -15.443 -1.525 1.00 34.16 185 HIS A O 1
ATOM 1493 N N . GLU A 1 186 ? -55.542 -16.201 -2.965 1.00 34.50 186 GLU A N 1
ATOM 1494 C CA . GLU A 1 186 ? -56.764 -16.026 -2.199 1.00 34.50 186 GLU A CA 1
ATOM 1495 C C . GLU A 1 186 ? -56.700 -16.702 -0.824 1.00 34.50 186 GLU A C 1
ATOM 1497 O O . GLU A 1 186 ? -56.115 -17.771 -0.639 1.00 34.50 186 GLU A O 1
ATOM 1502 N N . GLU A 1 187 ? -57.352 -16.047 0.136 1.00 37.00 187 GLU A N 1
ATOM 1503 C CA . GLU A 1 187 ? -57.513 -16.475 1.519 1.00 37.00 187 GLU A CA 1
ATOM 1504 C C . GLU A 1 187 ? -58.031 -17.912 1.642 1.00 37.00 187 GLU A C 1
ATOM 1506 O O . GLU A 1 187 ? -59.083 -18.279 1.112 1.00 37.00 187 GLU A O 1
ATOM 1511 N N . LYS A 1 188 ? -57.375 -18.687 2.508 1.00 30.75 188 LYS A N 1
ATOM 1512 C CA . LYS A 1 188 ? -58.070 -19.717 3.272 1.00 30.75 188 LYS A CA 1
ATOM 1513 C C . LYS A 1 188 ? -57.556 -19.728 4.707 1.00 30.75 188 LYS A C 1
ATOM 1515 O O . LYS A 1 188 ? -56.396 -20.036 4.964 1.00 30.75 188 LYS A O 1
ATOM 1520 N N . ASN A 1 189 ? -58.448 -19.341 5.615 1.00 39.56 189 ASN A N 1
ATOM 1521 C CA . ASN A 1 189 ? -58.267 -19.386 7.060 1.00 39.56 189 ASN A CA 1
ATOM 1522 C C . ASN A 1 189 ? -58.019 -20.824 7.531 1.00 39.56 189 ASN A C 1
ATOM 1524 O O . ASN A 1 189 ? -58.825 -21.701 7.218 1.00 39.56 189 ASN A O 1
ATOM 1528 N N . ASP A 1 190 ? -56.977 -21.029 8.336 1.00 30.97 190 ASP A N 1
ATOM 1529 C CA . ASP A 1 190 ? -56.999 -22.040 9.393 1.00 30.97 190 ASP A CA 1
ATOM 1530 C C . ASP A 1 190 ? -56.086 -21.618 10.555 1.00 30.97 190 ASP A C 1
ATOM 1532 O O . ASP A 1 190 ? -54.966 -21.136 10.355 1.00 30.97 190 ASP A O 1
ATOM 1536 N N . GLU A 1 191 ? -56.617 -21.731 11.769 1.00 45.16 191 GLU A N 1
ATOM 1537 C CA . GLU A 1 191 ? -55.974 -21.343 13.020 1.00 45.16 191 GLU A CA 1
ATOM 1538 C C . GLU A 1 191 ? -54.882 -22.355 13.393 1.00 45.16 191 GLU A C 1
ATOM 1540 O O . GLU A 1 191 ? -55.133 -23.547 13.550 1.00 45.16 191 GLU A O 1
ATOM 1545 N N . GLY A 1 192 ? -53.654 -21.875 13.584 1.00 32.03 192 GLY A N 1
ATOM 1546 C CA . GLY A 1 192 ? -52.548 -22.681 14.089 1.00 32.03 192 GLY A CA 1
ATOM 1547 C C . GLY A 1 192 ? -51.379 -21.793 14.499 1.00 32.03 192 GLY A C 1
ATOM 1548 O O . GLY A 1 192 ? -50.863 -21.026 13.687 1.00 32.03 192 GLY A O 1
ATOM 1549 N N . GLU A 1 193 ? -51.004 -21.860 15.778 1.00 47.16 193 GLU A N 1
ATOM 1550 C CA . GLU A 1 193 ? -49.936 -21.087 16.424 1.00 47.16 193 GLU A CA 1
ATOM 1551 C C . GLU A 1 193 ? -48.673 -20.955 15.552 1.00 47.16 193 GLU A C 1
ATOM 1553 O O . GLU A 1 193 ? -47.981 -21.931 15.262 1.00 47.16 193 GLU A O 1
ATOM 1558 N N . LYS A 1 194 ? -48.337 -19.719 15.154 1.00 37.16 194 LYS A N 1
ATOM 1559 C CA . LYS A 1 194 ? -47.071 -19.400 14.478 1.00 37.16 194 LYS A CA 1
ATOM 1560 C C . LYS A 1 194 ? -45.972 -19.123 15.512 1.00 37.16 194 LYS A C 1
ATOM 1562 O O . LYS A 1 194 ? -46.210 -18.353 16.445 1.00 37.16 194 LYS A O 1
ATOM 1567 N N . PRO A 1 195 ? -44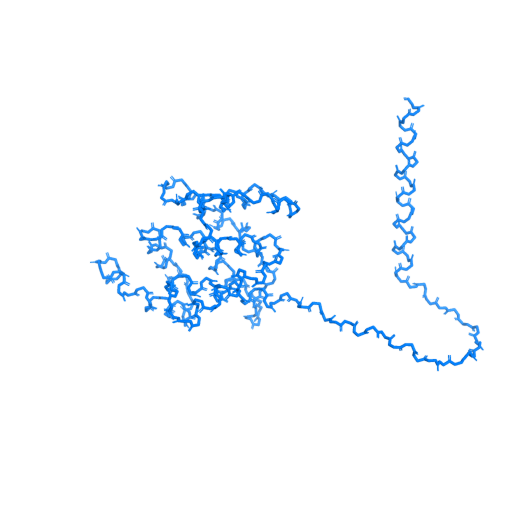.747 -19.651 15.326 1.00 41.22 195 PRO A N 1
ATOM 1568 C CA . PRO A 1 195 ? -43.623 -19.321 16.186 1.00 41.22 195 PRO A CA 1
ATOM 1569 C C . PRO A 1 195 ? -43.313 -17.830 16.030 1.00 41.22 195 PRO A C 1
ATOM 1571 O O . PRO A 1 195 ? -43.216 -17.309 14.916 1.00 41.22 195 PRO A O 1
ATOM 1574 N N . GLN A 1 196 ? -43.201 -17.128 17.155 1.00 46.69 196 GLN A N 1
ATOM 1575 C CA . GLN A 1 196 ? -42.895 -15.703 17.194 1.00 46.69 196 GLN A CA 1
ATOM 1576 C C . GLN A 1 196 ? -41.571 -15.454 16.454 1.00 46.69 196 GLN A C 1
ATOM 1578 O O . GLN A 1 196 ? -40.498 -15.830 16.921 1.00 46.69 196 GLN A O 1
ATOM 1583 N N . SER A 1 197 ? -41.664 -14.855 15.264 1.00 48.81 197 SER A N 1
ATOM 1584 C CA . SER A 1 197 ? -40.516 -14.533 14.417 1.00 48.81 197 SER A CA 1
ATOM 1585 C C . SER A 1 197 ? -39.505 -13.691 15.202 1.00 48.81 197 SER A C 1
ATOM 1587 O O . SER A 1 197 ? -39.862 -12.669 15.794 1.00 48.81 197 SER A O 1
ATOM 1589 N N . ILE A 1 198 ? -38.241 -14.123 15.203 1.00 56.06 198 ILE A N 1
ATOM 1590 C CA . ILE A 1 198 ? -37.098 -13.499 15.897 1.00 56.06 198 ILE A CA 1
ATOM 1591 C C . ILE A 1 198 ? -37.001 -11.996 15.568 1.00 56.06 198 ILE A C 1
ATOM 1593 O O . ILE A 1 198 ? -36.650 -11.178 16.419 1.00 56.06 198 ILE A O 1
ATOM 1597 N N . THR A 1 199 ? -37.432 -11.604 14.370 1.00 47.56 199 THR A N 1
ATOM 1598 C CA . THR A 1 199 ? -37.504 -10.215 13.900 1.00 47.56 199 THR A CA 1
ATOM 1599 C C . THR A 1 199 ? -38.497 -9.357 14.698 1.00 47.56 199 THR A C 1
ATOM 1601 O O . THR A 1 199 ? -38.242 -8.176 14.940 1.00 47.56 199 THR A O 1
ATOM 1604 N N . SER A 1 200 ? -39.606 -9.937 15.169 1.00 45.56 200 SER A N 1
ATOM 1605 C CA . SER A 1 200 ? -40.570 -9.254 16.044 1.00 45.56 200 SER A CA 1
ATOM 1606 C C . SER A 1 200 ? -40.028 -9.079 17.462 1.00 45.56 200 SER A C 1
ATOM 1608 O O . SER A 1 200 ? -40.257 -8.037 18.072 1.00 45.56 200 SER A O 1
ATOM 1610 N N . ILE A 1 201 ? -39.246 -10.040 17.968 1.00 55.41 201 ILE A N 1
ATOM 1611 C CA . ILE A 1 201 ? -38.591 -9.941 19.284 1.00 55.41 201 ILE A CA 1
ATOM 1612 C C . ILE A 1 201 ? -37.541 -8.820 19.270 1.00 55.41 201 ILE A C 1
ATOM 1614 O O . ILE A 1 201 ? -37.515 -7.987 20.178 1.00 55.41 201 ILE A O 1
ATOM 1618 N N . ILE A 1 202 ? -36.737 -8.730 18.203 1.00 58.44 202 ILE A N 1
ATOM 1619 C CA . ILE A 1 202 ? -35.744 -7.658 18.030 1.00 58.44 202 ILE A CA 1
ATOM 1620 C C . ILE A 1 202 ? -36.428 -6.285 17.946 1.00 58.44 202 ILE A C 1
ATOM 1622 O O . ILE A 1 202 ? -36.001 -5.347 18.621 1.00 58.44 202 ILE A O 1
ATOM 1626 N N . LYS A 1 203 ? -37.530 -6.162 17.189 1.00 53.12 203 LYS A N 1
ATOM 1627 C CA . LYS A 1 203 ? -38.296 -4.906 17.098 1.00 53.12 203 LYS A CA 1
ATOM 1628 C C . LYS A 1 203 ? -38.891 -4.477 18.441 1.00 53.12 203 LYS A C 1
ATOM 1630 O O . LYS A 1 203 ? -38.787 -3.302 18.795 1.00 53.12 203 LYS A O 1
ATOM 1635 N N . ILE A 1 204 ? -39.471 -5.399 19.211 1.00 62.09 204 ILE A N 1
ATOM 1636 C CA . ILE A 1 204 ? -40.030 -5.083 20.536 1.00 62.09 204 ILE A CA 1
ATOM 1637 C C . ILE A 1 204 ? -38.911 -4.638 21.487 1.00 62.09 204 ILE A C 1
ATOM 1639 O O . ILE A 1 204 ? -39.042 -3.603 22.141 1.00 62.09 204 ILE A O 1
ATOM 1643 N N . SER A 1 205 ? -37.781 -5.351 21.502 1.00 56.94 205 SER A N 1
ATOM 1644 C CA . SER A 1 205 ? -36.651 -5.024 22.378 1.00 56.94 205 SER A CA 1
ATOM 1645 C C . SER A 1 205 ? -36.033 -3.657 22.056 1.00 56.94 205 SER A C 1
ATOM 1647 O O . SER A 1 205 ? -35.694 -2.910 22.974 1.00 56.94 205 SER A O 1
ATOM 1649 N N . LEU A 1 206 ? -35.932 -3.287 20.773 1.00 62.84 206 LEU A N 1
ATOM 1650 C CA . LEU A 1 206 ? -35.429 -1.974 20.357 1.00 62.84 206 LEU A CA 1
ATOM 1651 C C . LEU A 1 206 ? -36.387 -0.842 20.766 1.00 62.84 206 LEU A C 1
ATOM 1653 O O . LEU A 1 206 ? -35.953 0.211 21.230 1.00 62.84 206 LEU A O 1
ATOM 1657 N N . THR A 1 207 ? -37.695 -1.077 20.646 1.00 65.50 207 THR A N 1
ATOM 1658 C CA . THR A 1 207 ? -38.725 -0.075 20.964 1.00 65.50 207 THR A CA 1
ATOM 1659 C C . THR A 1 207 ? -38.776 0.213 22.466 1.00 65.50 207 THR A C 1
ATOM 1661 O O . THR A 1 207 ? -38.818 1.374 22.873 1.00 65.50 207 THR A O 1
ATOM 1664 N N . VAL A 1 208 ? -38.682 -0.824 23.307 1.00 68.94 208 VAL A N 1
ATOM 1665 C CA . VAL A 1 208 ? -38.618 -0.666 24.770 1.00 68.94 208 VAL A CA 1
ATOM 1666 C C . VAL A 1 208 ? -37.356 0.096 25.194 1.00 68.94 208 VAL A C 1
ATOM 1668 O O . VAL A 1 208 ? -37.434 0.968 26.060 1.00 68.94 208 VAL A O 1
ATOM 1671 N N . LEU A 1 209 ? -36.210 -0.158 24.550 1.00 66.69 209 LEU A N 1
ATOM 1672 C CA . LEU A 1 209 ? -34.954 0.539 24.847 1.00 66.69 209 LEU A CA 1
ATOM 1673 C C . LEU A 1 209 ? -35.028 2.039 24.506 1.00 66.69 209 LEU A C 1
ATOM 1675 O O . LEU A 1 209 ? -34.584 2.878 25.291 1.00 66.69 209 LEU A O 1
ATOM 1679 N N . VAL A 1 210 ? -35.623 2.387 23.360 1.00 69.75 210 VAL A N 1
ATOM 1680 C CA . VAL A 1 210 ? -35.786 3.783 22.919 1.00 69.75 210 VAL A CA 1
ATOM 1681 C C . VAL A 1 210 ? -36.746 4.545 23.836 1.00 69.75 210 VAL A C 1
ATOM 1683 O O . VAL A 1 210 ? -36.443 5.671 24.235 1.00 69.75 210 VAL A O 1
ATOM 1686 N N . ILE A 1 211 ? -37.865 3.929 24.228 1.00 70.38 211 ILE A N 1
ATOM 1687 C CA . ILE A 1 211 ? -38.831 4.546 25.149 1.00 70.38 211 ILE A CA 1
ATOM 1688 C C . ILE A 1 211 ? -38.213 4.721 26.544 1.00 70.38 211 ILE A C 1
ATOM 1690 O O . ILE A 1 211 ? -38.334 5.793 27.136 1.00 70.38 211 ILE A O 1
ATOM 1694 N N . GLY A 1 212 ? -37.490 3.716 27.049 1.00 67.62 212 GLY A N 1
ATOM 1695 C CA . GLY A 1 212 ? -36.786 3.802 28.331 1.00 67.62 212 GLY A CA 1
ATOM 1696 C C . GLY A 1 212 ? -35.713 4.895 28.350 1.00 67.62 212 GLY A C 1
ATOM 1697 O O . GLY A 1 212 ? -35.614 5.650 29.317 1.00 67.62 212 GLY A O 1
ATOM 1698 N N . TYR A 1 213 ? -34.958 5.048 27.258 1.00 67.25 213 TYR A N 1
ATOM 1699 C CA . TYR A 1 213 ? -33.964 6.114 27.117 1.00 67.25 213 TYR A CA 1
ATOM 1700 C C . TYR A 1 213 ? -34.606 7.509 27.060 1.00 67.25 213 TYR A C 1
ATOM 1702 O O . TYR A 1 213 ? -34.108 8.447 27.687 1.00 67.25 213 TYR A O 1
ATOM 1710 N N . ALA A 1 214 ? -35.730 7.649 26.351 1.00 65.81 214 ALA A N 1
ATOM 1711 C CA . ALA A 1 214 ? -36.470 8.906 26.279 1.00 65.81 214 ALA A CA 1
ATOM 1712 C C . ALA A 1 214 ? -37.042 9.307 27.650 1.00 65.81 214 ALA A C 1
ATOM 1714 O O . ALA A 1 214 ? -36.860 10.445 28.081 1.00 65.81 214 ALA A O 1
ATOM 1715 N N . LEU A 1 215 ? -37.654 8.364 28.374 1.00 65.19 215 LEU A N 1
ATOM 1716 C CA . LEU A 1 215 ? -38.192 8.603 29.717 1.00 65.19 215 LEU A CA 1
ATOM 1717 C C . LEU A 1 215 ? -37.087 8.904 30.740 1.00 65.19 215 LEU A C 1
ATOM 1719 O O . LEU A 1 215 ? -37.238 9.824 31.541 1.00 65.19 215 LEU A O 1
ATOM 1723 N N . GLY A 1 216 ? -35.949 8.204 30.674 1.00 61.91 216 GLY A N 1
ATOM 1724 C CA . GLY A 1 216 ? -34.792 8.469 31.535 1.00 61.91 216 GLY A CA 1
ATOM 1725 C C . GLY A 1 216 ? -34.186 9.858 31.317 1.00 61.91 216 GLY A C 1
ATOM 1726 O O . GLY A 1 216 ? -33.819 10.533 32.279 1.00 61.91 216 GLY A O 1
ATOM 1727 N N . LYS A 1 217 ? -34.144 10.336 30.066 1.00 60.00 217 LYS A N 1
ATOM 1728 C CA . LYS A 1 217 ? -33.699 11.703 29.760 1.00 60.00 217 LYS A CA 1
ATOM 1729 C C . LYS A 1 217 ? -34.672 12.777 30.227 1.00 60.00 217 LYS A C 1
ATOM 1731 O O . LYS A 1 217 ? -34.225 13.833 30.662 1.00 60.00 217 LYS A O 1
ATOM 1736 N N . ILE A 1 218 ? -35.975 12.519 30.152 1.00 62.38 218 ILE A N 1
ATOM 1737 C CA . ILE A 1 218 ? -36.985 13.458 30.647 1.00 62.38 218 ILE A CA 1
ATOM 1738 C C . ILE A 1 218 ? -36.936 13.524 32.180 1.00 62.38 218 ILE A C 1
ATOM 1740 O O . ILE A 1 218 ? -36.960 14.618 32.731 1.00 62.38 218 ILE A O 1
ATOM 1744 N N . ALA A 1 219 ? -36.763 12.395 32.874 1.00 58.88 219 ALA A N 1
ATOM 1745 C CA . ALA A 1 219 ? -36.619 12.374 34.332 1.00 58.88 219 ALA A CA 1
ATOM 1746 C C . ALA A 1 219 ? -35.375 13.142 34.829 1.00 58.88 219 ALA A C 1
ATOM 1748 O O . ALA A 1 219 ? -35.449 13.826 35.844 1.00 58.88 219 ALA A O 1
ATOM 1749 N N . MET A 1 220 ? -34.257 13.097 34.093 1.00 56.12 220 MET A N 1
ATOM 1750 C CA . MET A 1 220 ? -33.051 13.883 34.408 1.00 56.12 220 MET A CA 1
ATOM 1751 C C . MET A 1 220 ? -33.211 15.396 34.197 1.00 56.12 220 MET A C 1
ATOM 1753 O O . MET A 1 220 ? -32.454 16.161 34.782 1.00 56.12 220 MET A O 1
ATOM 1757 N N . LEU A 1 221 ? -34.156 15.838 33.363 1.00 55.03 221 LEU A N 1
ATOM 1758 C CA . LEU A 1 221 ? -34.411 17.264 33.115 1.00 55.03 221 LEU A CA 1
ATOM 1759 C C . LEU A 1 221 ? -35.332 17.904 34.168 1.00 55.03 221 LEU A C 1
ATOM 1761 O O . LEU A 1 221 ? -35.446 19.127 34.200 1.00 55.03 221 LEU A O 1
ATOM 1765 N N . PHE A 1 222 ? -35.973 17.094 35.015 1.00 52.66 222 PHE A N 1
ATOM 1766 C CA . PHE A 1 222 ? -36.893 17.534 36.069 1.00 52.66 222 PHE A CA 1
ATOM 1767 C C . PHE A 1 222 ? -36.438 17.132 37.488 1.00 52.66 222 PHE A C 1
ATOM 1769 O O . PHE A 1 222 ? -37.241 17.209 38.419 1.00 52.66 222 PHE A O 1
ATOM 1776 N N . SER A 1 223 ? -35.172 16.721 37.660 1.00 48.53 223 SER A N 1
ATOM 1777 C CA . SER A 1 223 ? -34.543 16.453 38.965 1.00 48.53 223 SER A CA 1
ATOM 1778 C C . SER A 1 223 ? -33.526 17.516 39.355 1.00 48.53 223 SER A C 1
ATOM 1780 O O . SER A 1 223 ? -32.943 18.153 38.453 1.00 48.53 223 SER A O 1
#

Secondary structure (DSSP, 8-state):
-GGGT-TTTTHHHHHHHHHHS--HHHHHHHHHHHHHH-HHHHHHHHHHHHHHH-B-TTSPBPS--TT-SHHHHHHHHHHHHTT-S-HHHHHHHHHHHTT--GGGGGG--S-SSS-TT-HHHHHHHHHHHHHTT-PPPHHHHHHHHHHHHHT-S-HHHHHHHHHHHHHHHTSPP------------------------HHHHHHHHHHHHHHHHHHHHHHHH--

Organism: Escherichia coli (NCBI:txid562)

pLDDT: mean 73.05, std 18.95, range [30.75, 94.69]